Protein AF-A0A924YK08-F1 (afdb_monomer_lite)

Secondary structure (DSSP, 8-state):
--EEEEEEEEEE------TT----EEEEEEEEEEE------SSS-SSSPPB-TTSPBPP-TTEEE---S--EEEESSSSSB-SSSS--TT-SSPPTTTT-BSEEEEEEEES---TTSSS-TTGGG-SS-GGG----EEEEEEEEE---SHHHHHHHHHHHHHHH-SS---EEEEEEHHHH-HHHHHHHHSPPTTS--EEEEEE-GGGS-TTTTTSPEEEEEEEEEEEESS-S-EEEEEESSPPSSPPTTTTEEEEEE-GGGTT-EEEEEE-TT-SS-EEE-TTSPPEEEEEEEE-TTSSS--EETTTTEESEEEEEEEEEEEEPTT--

Sequence (328 aa):
HYFRRIKSVSITLPCVVGPYTTIACTLRLLKNSVRINTGNGSGDDTYARNTDETGLPLDDARFVENNIPVKAIAASSGQNDSGLFELQFRDERYLPFEGAGIISLWSLELFNDLPSNNPDFGKPLRQFDYNTVSDAILHVKYTAREDAGGFKNRAITHLRRYFDAETTTPSMRLFSLREEFPAQWHRFLNPADGAGNVFEIDMASRFFPLRDANNILKVNSIWLLARCMDGGSYSVVLNPPLPAPPPAGSHTINIVPSTQYGGLHYGSKNVAALADPIIIAPHTDPSTWHLTMTRPGGGNLQENPITEWMEVEDLYLVLGYEWEEGSG

Structure (mmCIF, N/CA/C/O backbone):
data_AF-A0A924YK08-F1
#
_entry.id   AF-A0A924YK08-F1
#
loop_
_atom_site.group_PDB
_atom_site.id
_atom_site.type_symbol
_atom_site.label_atom_id
_atom_site.label_alt_id
_atom_site.label_comp_id
_atom_site.label_asym_id
_atom_site.label_entity_id
_atom_site.label_seq_id
_atom_site.pdbx_PDB_ins_code
_atom_site.Cartn_x
_atom_site.Cartn_y
_atom_site.Cartn_z
_atom_site.occupancy
_atom_site.B_iso_or_equiv
_atom_site.auth_seq_id
_atom_site.auth_comp_id
_atom_site.auth_asym_id
_atom_site.auth_atom_id
_atom_site.pdbx_PDB_model_num
ATOM 1 N N . HIS A 1 1 ? 22.769 -5.458 -11.905 1.00 91.81 1 HIS A N 1
ATOM 2 C CA . HIS A 1 1 ? 21.841 -5.417 -13.057 1.00 91.81 1 HIS A CA 1
ATOM 3 C C . HIS A 1 1 ? 21.254 -4.024 -13.259 1.00 91.81 1 HIS A C 1
ATOM 5 O O . HIS A 1 1 ? 20.777 -3.456 -12.275 1.00 91.81 1 HIS A O 1
ATOM 11 N N . TYR A 1 2 ? 21.242 -3.509 -14.496 1.00 91.69 2 TYR A N 1
ATOM 12 C CA . TYR A 1 2 ? 20.785 -2.145 -14.835 1.00 91.69 2 TYR A CA 1
ATOM 13 C C . TYR A 1 2 ? 19.603 -2.114 -15.824 1.00 91.69 2 TYR A C 1
ATOM 15 O O . TYR A 1 2 ? 18.622 -1.424 -15.579 1.00 91.69 2 TYR A O 1
ATOM 23 N N . PHE A 1 3 ? 19.605 -2.940 -16.866 1.00 95.56 3 PHE A N 1
ATOM 24 C CA . PHE A 1 3 ? 18.551 -2.962 -17.886 1.00 95.56 3 PHE A CA 1
ATOM 25 C C . PHE A 1 3 ? 17.404 -3.905 -17.492 1.00 95.56 3 PHE A C 1
ATOM 27 O O . PHE A 1 3 ? 17.426 -5.073 -17.874 1.00 95.56 3 PHE A O 1
ATOM 34 N N . ARG A 1 4 ? 16.444 -3.446 -16.679 1.00 97.00 4 ARG A N 1
ATOM 35 C CA . ARG A 1 4 ? 15.324 -4.274 -16.182 1.00 97.00 4 ARG A CA 1
ATOM 36 C C . ARG A 1 4 ? 14.038 -3.991 -16.953 1.00 97.00 4 ARG A C 1
ATOM 38 O O . ARG A 1 4 ? 13.547 -2.864 -16.908 1.00 97.00 4 ARG A O 1
ATOM 45 N N . ARG A 1 5 ? 13.495 -5.007 -17.628 1.00 96.75 5 ARG A N 1
ATOM 46 C CA . ARG A 1 5 ? 12.255 -4.910 -18.410 1.00 96.75 5 ARG A CA 1
ATOM 47 C C . ARG A 1 5 ? 11.259 -5.982 -18.001 1.00 96.75 5 ARG A C 1
ATOM 49 O O . ARG A 1 5 ? 11.611 -7.156 -17.897 1.00 96.75 5 ARG A O 1
ATOM 56 N N . ILE A 1 6 ? 10.022 -5.562 -17.797 1.00 97.69 6 ILE A N 1
ATOM 57 C CA . ILE A 1 6 ? 8.877 -6.410 -17.493 1.00 97.69 6 ILE A CA 1
ATOM 58 C C . ILE A 1 6 ? 8.640 -7.364 -18.667 1.00 97.69 6 ILE A C 1
ATOM 60 O O . ILE A 1 6 ? 8.709 -6.966 -19.829 1.00 97.69 6 ILE A O 1
ATOM 64 N N . LYS A 1 7 ? 8.375 -8.631 -18.354 1.00 96.38 7 LYS A N 1
ATOM 65 C CA . LYS A 1 7 ? 7.919 -9.647 -19.306 1.00 96.38 7 LYS A CA 1
ATOM 66 C C . LYS A 1 7 ? 6.421 -9.905 -19.164 1.00 96.38 7 LYS A C 1
ATOM 68 O O . LYS A 1 7 ? 5.754 -10.079 -20.171 1.00 96.38 7 LYS A O 1
ATOM 73 N N . SER A 1 8 ? 5.901 -9.902 -17.940 1.00 96.62 8 SER A N 1
ATOM 74 C CA . SER A 1 8 ? 4.463 -9.965 -17.670 1.00 96.62 8 SER A CA 1
ATOM 75 C C . SER A 1 8 ? 4.163 -9.444 -16.267 1.00 96.62 8 SER A C 1
ATOM 77 O O . SER A 1 8 ? 5.008 -9.557 -15.372 1.00 96.62 8 SER A O 1
ATOM 79 N N . VAL A 1 9 ? 2.946 -8.949 -16.065 1.00 97.44 9 VAL A N 1
ATOM 80 C CA . VAL A 1 9 ? 2.390 -8.654 -14.740 1.00 97.44 9 VAL A CA 1
ATOM 81 C C . VAL A 1 9 ? 1.046 -9.351 -14.619 1.00 97.44 9 VAL A C 1
ATOM 83 O O . VAL A 1 9 ? 0.268 -9.342 -15.571 1.00 97.44 9 VAL A O 1
ATOM 86 N N . SER A 1 10 ? 0.790 -9.944 -13.462 1.00 97.25 10 SER A N 1
ATOM 87 C CA . SER A 1 10 ? -0.531 -10.428 -13.075 1.00 97.25 10 SER A CA 1
ATOM 88 C C . SER A 1 10 ? -0.912 -9.914 -11.692 1.00 97.25 10 SER A C 1
ATOM 90 O O . SER A 1 10 ? -0.047 -9.487 -10.924 1.00 97.25 10 SER A O 1
ATOM 92 N N . ILE A 1 11 ? -2.205 -9.928 -11.382 1.00 97.31 11 ILE A N 1
ATOM 93 C CA . ILE A 1 11 ? -2.752 -9.437 -10.117 1.00 97.31 11 ILE A CA 1
ATOM 94 C C . ILE A 1 11 ? -3.551 -10.524 -9.397 1.00 97.31 11 ILE A C 1
ATOM 96 O O . ILE A 1 11 ? -4.305 -11.278 -10.013 1.00 97.31 11 ILE A O 1
ATOM 100 N N . THR A 1 12 ? -3.394 -10.584 -8.078 1.00 97.12 12 THR A N 1
ATOM 101 C CA . THR A 1 12 ? -4.266 -11.338 -7.178 1.00 97.12 12 THR A CA 1
ATOM 102 C C . THR A 1 12 ? -4.917 -10.375 -6.188 1.00 97.12 12 THR A C 1
ATOM 104 O O . THR A 1 12 ? -4.226 -9.567 -5.574 1.00 97.12 12 THR A O 1
ATOM 107 N N . LEU A 1 13 ? -6.233 -10.491 -6.022 1.00 95.75 13 LEU A N 1
ATOM 108 C CA . LEU A 1 13 ? -7.048 -9.792 -5.033 1.00 95.75 13 LEU A CA 1
ATOM 109 C C . LEU A 1 13 ? -7.682 -10.841 -4.108 1.00 95.75 13 LEU A C 1
ATOM 111 O O . LEU A 1 13 ? -8.743 -11.381 -4.437 1.00 95.75 13 LEU A O 1
ATOM 115 N N . PRO A 1 14 ? -7.039 -11.193 -2.980 1.00 94.50 14 PRO A N 1
ATOM 116 C CA . PRO A 1 14 ? -7.643 -12.080 -1.998 1.00 94.50 14 PRO A CA 1
ATOM 117 C C . PRO A 1 14 ? -8.882 -11.404 -1.400 1.00 94.50 14 PRO A C 1
ATOM 119 O O . PRO A 1 14 ? -8.789 -10.320 -0.828 1.00 94.50 14 PRO A O 1
ATOM 122 N N . CYS A 1 15 ? -10.045 -12.025 -1.587 1.00 93.62 15 CYS A N 1
ATOM 123 C CA . CYS A 1 15 ? -11.328 -11.531 -1.099 1.00 93.62 15 CYS A CA 1
ATOM 124 C C . CYS A 1 15 ? -12.345 -12.666 -0.946 1.00 93.62 15 CYS A C 1
ATOM 126 O O . CYS A 1 15 ? -12.135 -13.777 -1.446 1.00 93.62 15 CYS A O 1
ATOM 128 N N . VAL A 1 16 ? -13.448 -12.394 -0.247 1.00 93.19 16 VAL A N 1
ATOM 129 C CA . VAL A 1 16 ? -14.538 -13.357 -0.058 1.00 93.19 16 VAL A CA 1
ATOM 130 C C . VAL A 1 16 ? -15.603 -13.100 -1.117 1.00 93.19 16 VAL A C 1
ATOM 132 O O . VAL A 1 16 ? -16.302 -12.090 -1.085 1.00 93.19 16 VAL A O 1
ATOM 135 N N . VAL A 1 17 ? -15.739 -14.034 -2.059 1.00 92.94 17 VAL A N 1
ATOM 136 C CA . VAL A 1 17 ? -16.722 -13.952 -3.146 1.00 92.94 17 VAL A CA 1
ATOM 137 C C . VAL A 1 17 ? -17.512 -15.246 -3.291 1.00 92.94 17 VAL A C 1
ATOM 139 O O . VAL A 1 17 ? -17.021 -16.336 -2.996 1.00 92.94 17 VAL A O 1
ATOM 142 N N . GLY A 1 18 ? -18.757 -15.115 -3.747 1.00 89.31 18 GLY A N 1
ATOM 143 C CA . GLY A 1 18 ? -19.609 -16.251 -4.074 1.00 89.31 18 GLY A CA 1
ATOM 144 C C . GLY A 1 18 ? -19.157 -16.982 -5.347 1.00 89.31 18 GLY A C 1
ATOM 145 O O . GLY A 1 18 ? -18.335 -16.474 -6.118 1.00 89.31 18 GLY A O 1
ATOM 146 N N . PRO A 1 19 ? -19.697 -18.187 -5.599 1.00 90.75 19 PRO A N 1
ATOM 147 C CA . PRO A 1 19 ? -19.423 -18.908 -6.834 1.00 90.75 19 PRO A CA 1
ATOM 148 C C . PRO A 1 19 ? -19.897 -18.096 -8.047 1.00 90.75 19 PRO A C 1
ATOM 150 O O . PRO A 1 19 ? -20.972 -17.501 -8.025 1.00 90.75 19 PRO A O 1
ATOM 153 N N . TYR A 1 20 ? -19.105 -18.120 -9.123 1.00 91.25 20 TYR A N 1
ATOM 154 C CA . TYR A 1 20 ? -19.395 -17.437 -10.394 1.00 91.25 20 TYR A CA 1
ATOM 155 C C . TYR A 1 20 ? -19.473 -15.898 -10.316 1.00 91.25 20 TYR A C 1
ATOM 157 O O . TYR A 1 20 ? -19.980 -15.263 -11.241 1.00 91.25 20 TYR A O 1
ATOM 165 N N . THR A 1 21 ? -18.943 -15.286 -9.255 1.00 93.69 21 THR A N 1
ATOM 166 C CA . THR A 1 21 ? -18.818 -13.827 -9.131 1.00 93.69 21 THR A CA 1
ATOM 167 C C . THR A 1 21 ? -17.550 -13.321 -9.820 1.00 93.69 21 THR A C 1
ATOM 169 O O . THR A 1 21 ? -16.474 -13.892 -9.644 1.00 93.69 21 THR A O 1
ATOM 172 N N . THR A 1 22 ? -17.656 -12.233 -10.591 1.00 92.62 22 THR A N 1
ATOM 173 C CA . THR A 1 22 ? -16.495 -11.609 -11.244 1.00 92.62 22 THR A CA 1
ATOM 174 C C . THR A 1 22 ? -15.833 -10.610 -10.298 1.00 92.62 22 THR A C 1
ATOM 176 O O . THR A 1 22 ? -16.491 -9.716 -9.764 1.00 92.62 22 THR A O 1
ATOM 179 N N . ILE A 1 23 ? -14.515 -10.711 -10.141 1.00 94.06 23 ILE A N 1
ATOM 180 C CA . ILE A 1 23 ? -13.692 -9.722 -9.438 1.00 94.06 23 ILE A CA 1
ATOM 181 C C . ILE A 1 23 ? -13.133 -8.762 -10.490 1.00 94.06 23 ILE A C 1
ATOM 183 O O . ILE A 1 23 ? -12.025 -8.933 -10.999 1.00 94.06 23 ILE A O 1
ATOM 187 N N . ALA A 1 24 ? -13.959 -7.786 -10.869 1.00 92.69 24 ALA A N 1
ATOM 188 C CA . ALA A 1 24 ? -13.634 -6.824 -11.914 1.00 92.69 24 ALA A CA 1
ATOM 189 C C . ALA A 1 24 ? -12.723 -5.710 -11.380 1.00 92.69 24 ALA A C 1
ATOM 191 O O . ALA A 1 24 ? -13.130 -4.912 -10.534 1.00 92.69 24 ALA A O 1
ATOM 192 N N . CYS A 1 25 ? -11.507 -5.618 -11.915 1.00 94.38 25 CYS A N 1
ATOM 193 C CA . CYS A 1 25 ? -10.619 -4.481 -11.682 1.00 94.38 25 CYS A CA 1
ATOM 194 C C . CYS A 1 25 ? -9.802 -4.149 -12.933 1.00 94.38 25 CYS A C 1
ATOM 196 O O . CYS A 1 25 ? -9.603 -4.995 -13.806 1.00 94.38 25 CYS A O 1
ATOM 198 N N . THR A 1 26 ? -9.317 -2.915 -13.021 1.00 96.50 26 THR A N 1
ATOM 199 C CA . THR A 1 26 ? -8.379 -2.479 -14.056 1.00 96.50 26 THR A CA 1
ATOM 200 C C . THR A 1 26 ? -7.031 -2.187 -13.418 1.00 96.50 26 THR A C 1
ATOM 202 O O . THR A 1 26 ? -6.931 -1.333 -12.540 1.00 96.50 26 THR A O 1
ATOM 205 N N . LEU A 1 27 ? -5.977 -2.850 -13.894 1.00 97.69 27 LEU A N 1
ATOM 206 C CA . LEU A 1 27 ? -4.597 -2.505 -13.561 1.00 97.69 27 LEU A CA 1
ATOM 207 C C . LEU A 1 27 ? -3.978 -1.756 -14.741 1.00 97.69 27 LEU A C 1
ATOM 209 O O . LEU A 1 27 ? -3.958 -2.267 -15.862 1.00 97.69 27 LEU A O 1
ATOM 213 N N . ARG A 1 28 ? -3.444 -0.558 -14.497 1.00 97.56 28 ARG A N 1
ATOM 214 C CA . ARG A 1 28 ? -2.883 0.334 -15.517 1.00 97.56 28 ARG A CA 1
ATOM 215 C C . ARG A 1 28 ? -1.469 0.782 -15.167 1.00 97.56 28 ARG A C 1
ATOM 217 O O . ARG A 1 28 ? -1.196 1.216 -14.053 1.00 97.56 28 ARG A O 1
ATOM 224 N N . LEU A 1 29 ? -0.587 0.759 -16.160 1.00 97.62 29 LEU A N 1
ATOM 225 C CA . LEU A 1 29 ? 0.749 1.340 -16.090 1.00 97.62 29 LEU A CA 1
ATOM 226 C C . LEU A 1 29 ? 0.691 2.813 -16.515 1.00 97.62 29 LEU A C 1
ATOM 228 O O . LEU A 1 29 ? 0.418 3.117 -17.678 1.00 97.62 29 LEU A O 1
ATOM 232 N N . LEU A 1 30 ? 0.964 3.723 -15.582 1.00 96.56 30 LEU A N 1
ATOM 233 C CA . LEU A 1 30 ? 0.918 5.171 -15.804 1.00 96.56 30 LEU A CA 1
ATOM 234 C C . LEU A 1 30 ? 2.245 5.717 -16.335 1.00 96.56 30 LEU A C 1
ATOM 236 O O . LEU A 1 30 ? 2.264 6.486 -17.294 1.00 96.56 30 LEU A O 1
ATOM 240 N N . LYS A 1 31 ? 3.362 5.311 -15.724 1.00 95.19 31 LYS A N 1
ATOM 241 C CA . LYS A 1 31 ? 4.721 5.720 -16.115 1.00 95.19 31 LYS A CA 1
ATOM 242 C C . LYS A 1 31 ? 5.671 4.542 -15.990 1.00 95.19 31 LYS A C 1
ATOM 244 O O . LYS A 1 31 ? 5.469 3.686 -15.133 1.00 95.19 31 LYS A O 1
ATOM 249 N N . ASN A 1 32 ? 6.708 4.498 -16.821 1.00 96.06 32 ASN A N 1
ATOM 250 C CA . ASN A 1 32 ? 7.793 3.533 -16.669 1.00 96.06 32 ASN A CA 1
ATOM 251 C C . ASN A 1 32 ? 9.106 4.051 -17.261 1.00 96.06 32 ASN A C 1
ATOM 253 O O . ASN A 1 32 ? 9.090 4.785 -18.245 1.00 96.06 32 ASN A O 1
ATOM 257 N N . SER A 1 33 ? 10.234 3.613 -16.705 1.00 95.62 33 SER A N 1
ATOM 258 C CA . SER A 1 33 ? 11.560 3.884 -17.260 1.00 95.62 33 SER A CA 1
ATOM 259 C C . SER A 1 33 ? 12.526 2.711 -17.086 1.00 95.62 33 SER A C 1
ATOM 261 O O . SER A 1 33 ? 12.442 1.930 -16.133 1.00 95.62 33 SER A O 1
ATOM 263 N N . VAL A 1 34 ? 13.450 2.575 -18.039 1.00 95.75 34 VAL A N 1
ATOM 264 C CA . VAL A 1 34 ? 14.511 1.559 -18.062 1.00 95.75 34 VAL A CA 1
ATOM 265 C C . VAL A 1 34 ? 15.856 2.262 -17.969 1.00 95.75 34 VAL A C 1
ATOM 267 O O . VAL A 1 34 ? 16.111 3.192 -18.730 1.00 95.75 34 VAL A O 1
ATOM 270 N N . ARG A 1 35 ? 16.757 1.779 -17.105 1.00 95.44 35 ARG A N 1
ATOM 271 C CA . ARG A 1 35 ? 18.162 2.191 -17.157 1.00 95.44 35 ARG A CA 1
ATOM 272 C C . ARG A 1 35 ? 18.877 1.451 -18.289 1.00 95.44 35 ARG A C 1
ATOM 274 O O . ARG A 1 35 ? 19.112 0.247 -18.195 1.00 95.44 35 ARG A O 1
ATOM 281 N N . ILE A 1 36 ? 19.204 2.155 -19.367 1.00 95.00 36 ILE A N 1
ATOM 282 C CA . ILE A 1 36 ? 19.707 1.568 -20.612 1.00 95.00 36 ILE A CA 1
ATOM 283 C C . ILE A 1 36 ? 21.225 1.382 -20.664 1.00 95.00 36 ILE A C 1
ATOM 285 O O . ILE A 1 36 ? 21.699 0.577 -21.461 1.00 95.00 36 ILE A O 1
ATOM 289 N N . ASN A 1 37 ? 21.984 2.081 -19.818 1.00 92.88 37 ASN A N 1
ATOM 290 C CA . ASN A 1 37 ? 23.436 1.933 -19.705 1.00 92.88 37 ASN A CA 1
ATOM 291 C C . ASN A 1 37 ? 23.920 2.154 -18.257 1.00 92.88 37 ASN A C 1
ATOM 293 O O . ASN A 1 37 ? 23.173 2.598 -17.376 1.00 92.88 37 ASN A O 1
ATOM 297 N N . THR A 1 38 ? 25.180 1.814 -17.996 1.00 93.25 38 THR A N 1
ATOM 298 C CA . THR A 1 38 ? 25.800 1.908 -16.666 1.00 93.25 38 THR A CA 1
ATOM 299 C C . THR A 1 38 ? 26.718 3.103 -16.495 1.00 93.25 38 THR A C 1
ATOM 301 O O . THR A 1 38 ? 27.451 3.153 -15.507 1.00 93.25 38 THR A O 1
ATOM 304 N N . GLY A 1 39 ? 26.643 4.087 -17.394 1.00 89.62 39 GLY A N 1
ATOM 305 C CA . GLY A 1 39 ? 27.413 5.320 -17.304 1.00 89.62 39 GLY A CA 1
ATOM 306 C C . GLY A 1 39 ? 27.249 6.037 -15.960 1.00 89.62 39 GLY A C 1
ATOM 307 O O . GLY A 1 39 ? 26.338 5.755 -15.163 1.00 89.62 39 GLY A O 1
ATOM 308 N N . ASN A 1 40 ? 28.157 6.970 -15.706 1.00 86.38 40 ASN A N 1
ATOM 309 C CA . ASN A 1 40 ? 28.130 7.790 -14.504 1.00 86.38 40 ASN A CA 1
ATOM 310 C C . ASN A 1 40 ? 27.104 8.916 -14.659 1.00 86.38 40 ASN A C 1
ATOM 312 O O . ASN A 1 40 ? 26.925 9.452 -15.750 1.00 86.38 40 ASN A O 1
ATOM 316 N N . GLY A 1 41 ? 26.420 9.230 -13.563 1.00 82.56 41 GLY A N 1
ATOM 317 C CA . GLY A 1 41 ? 25.596 10.430 -13.440 1.00 82.56 41 GLY A CA 1
ATOM 318 C C . GLY A 1 41 ? 26.442 11.663 -13.166 1.00 82.56 41 GLY A C 1
ATOM 319 O O . GLY A 1 41 ? 27.666 11.571 -13.048 1.00 82.56 41 GLY A O 1
ATOM 320 N N . SER A 1 42 ? 25.777 12.805 -13.050 1.00 77.75 42 SER A N 1
ATOM 321 C CA . SER A 1 42 ? 26.392 14.056 -12.605 1.00 77.75 42 SER A CA 1
ATOM 322 C C . SER A 1 42 ? 26.368 14.173 -11.078 1.00 77.75 42 SER A C 1
ATOM 324 O O . SER A 1 42 ? 25.483 13.621 -10.433 1.00 77.75 42 SER A O 1
ATOM 326 N N . GLY A 1 43 ? 27.307 14.935 -10.511 1.00 76.81 43 GLY A N 1
ATOM 327 C CA . GLY A 1 43 ? 27.380 15.206 -9.070 1.00 76.81 43 GLY A CA 1
ATOM 328 C C . GLY A 1 43 ? 28.073 14.113 -8.248 1.00 76.81 43 GLY A C 1
ATOM 329 O O . GLY A 1 43 ? 28.676 13.184 -8.792 1.00 76.81 43 GLY A O 1
ATOM 330 N N . ASP A 1 44 ? 27.981 14.236 -6.922 1.00 73.00 44 ASP A N 1
ATOM 331 C CA . ASP A 1 44 ? 28.643 13.345 -5.951 1.00 73.00 44 ASP A CA 1
ATOM 332 C C . ASP A 1 44 ? 28.048 11.927 -5.935 1.00 73.00 44 ASP A C 1
ATOM 334 O O . ASP A 1 44 ? 28.691 10.940 -5.546 1.00 73.00 44 ASP A O 1
ATOM 338 N N . ASP A 1 45 ? 26.805 11.806 -6.399 1.00 79.06 45 ASP A N 1
ATOM 339 C CA . ASP A 1 45 ? 26.115 10.545 -6.574 1.00 79.06 45 ASP A CA 1
ATOM 340 C C . ASP A 1 45 ? 25.996 10.146 -8.044 1.00 79.06 45 ASP A C 1
ATOM 342 O O . ASP A 1 45 ? 24.995 10.340 -8.729 1.00 79.06 45 ASP A O 1
ATOM 346 N N . THR A 1 46 ? 27.040 9.480 -8.519 1.00 85.75 46 THR A N 1
ATOM 347 C CA . THR A 1 46 ? 27.115 9.013 -9.905 1.00 85.75 46 THR A CA 1
ATOM 348 C C . THR A 1 46 ? 26.195 7.822 -10.215 1.00 85.75 46 THR A C 1
ATOM 350 O O . THR A 1 46 ? 26.172 7.361 -11.363 1.00 85.75 46 THR A O 1
ATOM 353 N N . TYR A 1 47 ? 25.440 7.288 -9.244 1.00 90.94 47 TYR A N 1
ATOM 354 C CA . TYR A 1 47 ? 24.540 6.151 -9.458 1.00 90.94 47 TYR A CA 1
ATOM 355 C C . TYR A 1 47 ? 23.082 6.555 -9.688 1.00 90.94 47 TYR A C 1
ATOM 357 O O . TYR A 1 47 ? 22.494 6.032 -10.646 1.00 90.94 47 TYR A O 1
ATOM 365 N N . ALA A 1 48 ? 22.521 7.404 -8.817 1.00 89.94 48 ALA A N 1
ATOM 366 C CA . ALA A 1 48 ? 21.117 7.820 -8.846 1.00 89.94 48 ALA A CA 1
ATOM 367 C C . ALA A 1 48 ? 20.761 8.531 -10.155 1.00 89.94 48 ALA A C 1
ATOM 369 O O . ALA A 1 48 ? 21.648 9.038 -10.842 1.00 89.94 48 ALA A O 1
ATOM 370 N N . ARG A 1 49 ? 19.473 8.537 -10.525 1.00 90.62 49 ARG A N 1
ATOM 371 C CA . ARG A 1 49 ? 18.994 9.333 -11.665 1.00 90.62 49 ARG A CA 1
ATOM 372 C C . ARG A 1 49 ? 19.184 10.810 -11.335 1.00 90.62 49 ARG A C 1
ATOM 374 O O . ARG A 1 49 ? 18.890 11.209 -10.215 1.00 90.62 49 ARG A O 1
ATOM 381 N N . ASN A 1 50 ? 19.653 11.592 -12.301 1.00 90.00 50 ASN A N 1
ATOM 382 C CA . ASN A 1 50 ? 19.829 13.026 -12.097 1.00 90.00 50 ASN A CA 1
ATOM 383 C C . ASN A 1 50 ? 18.473 13.684 -11.797 1.00 90.00 50 ASN A C 1
ATOM 385 O O . ASN A 1 50 ? 17.482 13.406 -12.480 1.00 90.00 50 ASN A O 1
ATOM 389 N N . THR A 1 51 ? 18.442 14.568 -10.807 1.00 87.94 51 THR A N 1
ATOM 390 C CA . THR A 1 51 ? 17.270 15.368 -10.447 1.00 87.94 51 THR A CA 1
ATOM 391 C C . THR A 1 51 ? 17.650 16.833 -10.312 1.00 87.94 51 THR A C 1
ATOM 393 O O . THR A 1 51 ? 18.821 17.152 -10.108 1.00 87.94 51 THR A O 1
ATOM 396 N N . ASP A 1 52 ? 16.671 17.720 -10.435 1.00 85.75 52 ASP A N 1
ATOM 397 C CA . ASP A 1 52 ? 16.848 19.130 -10.109 1.00 85.75 52 ASP A CA 1
ATOM 398 C C . ASP A 1 52 ? 16.841 19.354 -8.586 1.00 85.75 52 ASP A C 1
ATOM 400 O O . ASP A 1 52 ? 16.715 18.411 -7.798 1.00 85.75 52 ASP A O 1
ATOM 404 N N . GLU A 1 53 ? 16.970 20.614 -8.169 1.00 82.50 53 GLU A N 1
ATOM 405 C CA . GLU A 1 53 ? 16.953 21.026 -6.757 1.00 82.50 53 GLU A CA 1
ATOM 406 C C . GLU A 1 53 ? 15.631 20.687 -6.043 1.00 82.50 53 GLU A C 1
ATOM 408 O O . GLU A 1 53 ? 15.588 20.630 -4.816 1.00 82.50 53 GLU A O 1
ATOM 413 N N . THR A 1 54 ? 14.555 20.428 -6.795 1.00 81.94 54 THR A N 1
ATOM 414 C CA . THR A 1 54 ? 13.237 20.038 -6.271 1.00 81.94 54 THR A CA 1
ATOM 415 C C . THR A 1 54 ? 13.013 18.523 -6.272 1.00 81.94 54 THR A C 1
ATOM 417 O O . THR A 1 54 ? 11.956 18.050 -5.853 1.00 81.94 54 THR A O 1
ATOM 420 N N . GLY A 1 55 ? 14.001 17.744 -6.726 1.00 78.75 55 GLY A N 1
ATOM 421 C CA . GLY A 1 55 ? 13.923 16.288 -6.822 1.00 78.75 55 GLY A CA 1
ATOM 422 C C . GLY A 1 55 ? 13.189 15.775 -8.065 1.00 78.75 55 GLY A C 1
ATOM 423 O O . GLY A 1 55 ? 12.944 14.571 -8.175 1.00 78.75 55 GLY A O 1
ATOM 424 N N . LEU A 1 56 ? 12.842 16.642 -9.023 1.00 82.00 56 LEU A N 1
ATOM 425 C CA . LEU A 1 56 ? 12.236 16.207 -10.279 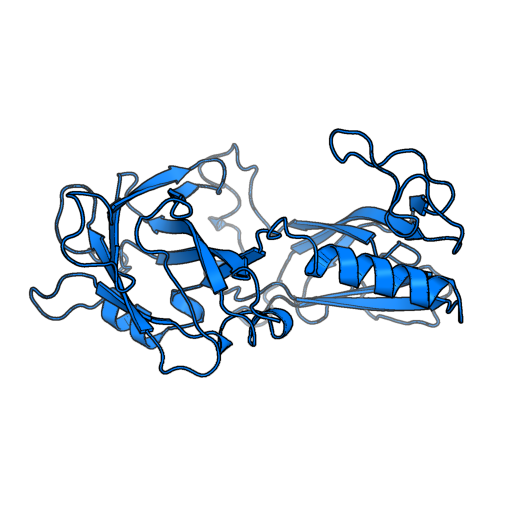1.00 82.00 56 LEU A CA 1
ATOM 426 C C . LEU A 1 56 ? 13.306 15.633 -11.214 1.00 82.00 56 LEU A C 1
ATOM 428 O O . LEU A 1 56 ? 14.402 16.187 -11.300 1.00 82.00 56 LEU A O 1
ATOM 432 N N . PRO A 1 57 ? 13.024 14.534 -11.939 1.00 82.62 57 PRO A N 1
ATOM 433 C CA . PRO A 1 57 ? 14.001 13.940 -12.843 1.00 82.62 57 PRO A CA 1
ATOM 434 C C . PRO A 1 57 ? 14.454 14.912 -13.938 1.00 82.62 57 PRO A C 1
ATOM 436 O O . PRO A 1 57 ? 13.636 15.394 -14.720 1.00 82.62 57 PRO A O 1
ATOM 439 N N . LEU A 1 58 ? 15.766 15.130 -14.029 1.00 87.62 58 LEU A N 1
ATOM 440 C CA . LEU A 1 58 ? 16.403 15.822 -15.145 1.00 87.62 58 LEU A CA 1
ATOM 441 C C . LEU A 1 58 ? 16.627 14.868 -16.320 1.00 87.62 58 LEU A C 1
ATOM 443 O O . LEU A 1 58 ? 16.457 13.644 -16.211 1.00 87.62 58 LEU A O 1
ATOM 447 N N . ASP A 1 59 ? 17.035 15.445 -17.451 1.00 87.06 59 ASP A N 1
ATOM 448 C CA . ASP A 1 59 ? 17.497 14.656 -18.582 1.00 87.06 59 ASP A CA 1
ATOM 449 C C . ASP A 1 59 ? 18.732 13.834 -18.185 1.00 87.06 59 ASP A C 1
ATOM 451 O O . ASP A 1 59 ? 19.700 14.323 -17.592 1.00 87.06 59 ASP A O 1
ATOM 455 N N . ASP A 1 60 ? 18.657 12.541 -18.468 1.00 92.06 60 ASP A N 1
ATOM 456 C CA . ASP A 1 60 ? 19.641 11.558 -18.053 1.00 92.06 60 ASP A CA 1
ATOM 457 C C . ASP A 1 60 ? 19.672 10.444 -19.094 1.00 92.06 60 ASP A C 1
ATOM 459 O O . ASP A 1 60 ? 18.843 9.534 -19.083 1.00 92.06 60 ASP A O 1
ATOM 463 N N . ALA A 1 61 ? 20.674 10.491 -19.975 1.00 91.94 61 ALA A N 1
ATOM 464 C CA . ALA A 1 61 ? 20.851 9.540 -21.073 1.00 91.94 61 ALA A CA 1
ATOM 465 C C . ALA A 1 61 ? 20.987 8.072 -20.618 1.00 91.94 61 ALA A C 1
ATOM 467 O O . ALA A 1 61 ? 20.987 7.152 -21.440 1.00 91.94 61 ALA A O 1
ATOM 468 N N . ARG A 1 62 ? 21.137 7.819 -19.312 1.00 94.06 62 ARG A N 1
ATOM 469 C CA . ARG A 1 62 ? 21.158 6.469 -18.743 1.00 94.06 62 ARG A CA 1
ATOM 470 C C . ARG A 1 62 ? 19.758 5.894 -18.588 1.00 94.06 62 ARG A C 1
ATOM 472 O O . ARG A 1 62 ? 19.660 4.679 -18.446 1.00 94.06 62 ARG A O 1
ATOM 479 N N . PHE A 1 63 ? 18.701 6.705 -18.619 1.00 95.19 63 PHE A N 1
ATOM 480 C CA . PHE A 1 63 ? 17.313 6.289 -18.432 1.00 95.19 63 PHE A CA 1
ATOM 481 C C . PHE A 1 63 ? 16.461 6.658 -19.645 1.00 95.19 63 PHE A C 1
ATOM 483 O O . PHE A 1 63 ? 16.548 7.756 -20.173 1.00 95.19 63 PHE A O 1
ATOM 490 N N . VAL A 1 64 ? 15.598 5.737 -20.067 1.00 94.38 64 VAL A N 1
ATOM 491 C CA . VAL A 1 64 ? 14.642 5.969 -21.156 1.00 94.38 64 VAL A CA 1
ATOM 492 C C . VAL A 1 64 ? 13.250 5.590 -20.685 1.00 94.38 64 VAL A C 1
ATOM 494 O O . VAL A 1 64 ? 13.050 4.506 -20.128 1.00 94.38 64 VAL A O 1
ATOM 497 N N . GLU A 1 65 ? 12.285 6.475 -20.918 1.00 92.50 65 GLU A N 1
ATOM 498 C CA . GLU A 1 65 ? 10.868 6.154 -20.773 1.00 92.50 65 GLU A CA 1
ATOM 499 C C . GLU A 1 65 ? 10.409 5.326 -21.968 1.00 92.50 65 GLU A C 1
ATOM 501 O O . GLU A 1 65 ? 10.671 5.678 -23.118 1.00 92.50 65 GLU A O 1
ATOM 506 N N . ASN A 1 66 ? 9.747 4.198 -21.707 1.00 88.12 66 ASN A N 1
ATOM 507 C CA . ASN A 1 66 ? 9.347 3.294 -22.776 1.00 88.12 66 ASN A CA 1
ATOM 508 C C . ASN A 1 66 ? 7.846 3.399 -23.063 1.00 88.12 66 ASN A C 1
ATOM 510 O O . ASN A 1 66 ? 7.016 3.250 -22.162 1.00 88.12 66 ASN A O 1
ATOM 514 N N . ASN A 1 67 ? 7.484 3.588 -24.332 1.00 89.75 67 ASN A N 1
ATOM 515 C CA . ASN A 1 67 ? 6.098 3.509 -24.770 1.00 89.75 67 ASN A CA 1
ATOM 516 C C . ASN A 1 67 ? 5.796 2.086 -25.248 1.00 89.75 67 ASN A C 1
ATOM 518 O O . ASN A 1 67 ? 6.278 1.653 -26.291 1.00 89.75 67 ASN A O 1
ATOM 522 N N . ILE A 1 68 ? 5.005 1.358 -24.468 1.00 94.31 68 ILE A N 1
ATOM 523 C CA . ILE A 1 68 ? 4.601 -0.016 -24.775 1.00 94.31 68 ILE A CA 1
ATOM 524 C C . ILE A 1 68 ? 3.183 -0.062 -25.368 1.00 94.31 68 ILE A C 1
ATOM 526 O O . ILE A 1 68 ? 2.376 0.822 -25.064 1.00 94.31 68 ILE A O 1
ATOM 530 N N . PRO A 1 69 ? 2.855 -1.087 -26.177 1.00 91.88 69 PRO A N 1
ATOM 531 C CA . PRO A 1 69 ? 1.571 -1.160 -26.875 1.00 91.88 69 PRO A CA 1
ATOM 532 C C . PRO A 1 69 ? 0.375 -1.387 -25.939 1.00 91.88 69 PRO A C 1
ATOM 534 O O . PRO A 1 69 ? -0.696 -0.839 -26.180 1.00 91.88 69 PRO A O 1
ATOM 537 N N . VAL A 1 70 ? 0.546 -2.159 -24.858 1.00 94.69 70 VAL A N 1
ATOM 538 C CA . VAL A 1 70 ? -0.549 -2.544 -23.951 1.00 94.69 70 VAL A CA 1
ATOM 539 C C . VAL A 1 70 ? -0.225 -2.114 -22.521 1.00 94.69 70 VAL A C 1
ATOM 541 O O . VAL A 1 70 ? 0.615 -2.716 -21.856 1.00 94.69 70 VAL A O 1
ATOM 544 N N . LYS A 1 71 ? -0.895 -1.053 -22.052 1.00 96.19 71 LYS A N 1
ATOM 545 C CA . LYS A 1 71 ? -0.660 -0.401 -20.745 1.00 96.19 71 LYS A CA 1
ATOM 546 C C . LYS A 1 71 ? -1.729 -0.689 -19.696 1.00 96.19 71 LYS A C 1
ATOM 548 O O . LYS A 1 71 ? -1.694 -0.073 -18.634 1.00 96.19 71 LYS A O 1
ATOM 553 N N . ALA A 1 72 ? -2.699 -1.548 -19.985 1.00 97.38 72 ALA A N 1
ATOM 554 C CA . ALA A 1 72 ? -3.722 -1.916 -19.021 1.00 97.38 72 ALA A CA 1
ATOM 555 C C . ALA A 1 72 ? -4.202 -3.346 -19.243 1.00 97.38 72 ALA A C 1
ATOM 557 O O . ALA A 1 72 ? -4.205 -3.826 -20.376 1.00 97.38 72 ALA A O 1
ATOM 558 N N . ILE A 1 73 ? -4.628 -3.976 -18.154 1.00 97.19 73 ILE A N 1
ATOM 559 C CA . ILE A 1 73 ? -5.332 -5.255 -18.146 1.00 97.19 73 ILE A CA 1
ATOM 560 C C . ILE A 1 73 ? -6.619 -5.114 -17.344 1.00 97.19 73 ILE A C 1
ATOM 562 O O . ILE A 1 73 ? -6.689 -4.294 -16.426 1.00 97.19 73 ILE A O 1
ATOM 566 N N . ALA A 1 74 ? -7.611 -5.929 -17.684 1.00 96.50 74 ALA A N 1
ATOM 567 C CA . ALA A 1 74 ? -8.785 -6.145 -16.854 1.00 96.50 74 ALA A CA 1
ATOM 568 C C . ALA A 1 74 ? -8.635 -7.493 -16.145 1.00 96.50 74 ALA A C 1
ATOM 570 O O . ALA A 1 74 ? -8.296 -8.480 -16.798 1.00 96.50 74 ALA A O 1
ATOM 571 N N . ALA A 1 75 ? -8.880 -7.528 -14.838 1.00 94.69 75 ALA A N 1
ATOM 572 C CA . ALA A 1 75 ? -9.033 -8.772 -14.101 1.00 94.69 75 ALA A CA 1
ATOM 573 C C . ALA A 1 75 ? -10.508 -9.186 -14.054 1.00 94.69 75 ALA A C 1
ATOM 575 O O . ALA A 1 75 ? -11.408 -8.345 -14.070 1.00 94.69 75 ALA A O 1
ATOM 576 N N . SER A 1 76 ? -10.734 -10.491 -13.994 1.00 92.94 76 SER A N 1
ATOM 577 C CA . SER A 1 76 ? -12.046 -11.132 -13.939 1.00 92.94 76 SER A CA 1
ATOM 578 C C . SER A 1 76 ? -12.137 -12.160 -12.812 1.00 92.94 76 SER A C 1
ATOM 580 O O . SER A 1 76 ? -13.159 -12.234 -12.133 1.00 92.94 76 SER A O 1
ATOM 582 N N . SER A 1 77 ? -11.069 -12.927 -12.571 1.00 92.06 77 SER A N 1
ATOM 583 C CA . SER A 1 77 ? -11.024 -13.923 -11.492 1.00 92.06 77 SER A CA 1
ATOM 584 C C . SER A 1 77 ? -10.416 -13.383 -10.202 1.00 92.06 77 SER A C 1
ATOM 586 O O . SER A 1 77 ? -10.576 -13.999 -9.154 1.00 92.06 77 SER A O 1
ATOM 588 N N . GLY A 1 78 ? -9.649 -12.289 -10.278 1.00 90.00 78 GLY A N 1
ATOM 589 C CA . GLY A 1 78 ? -8.863 -11.779 -9.153 1.00 90.00 78 GLY A CA 1
ATOM 590 C C . GLY A 1 78 ? -7.790 -12.754 -8.651 1.00 90.00 78 GLY A C 1
ATOM 591 O O . GLY A 1 78 ? -7.275 -12.565 -7.556 1.00 90.00 78 GLY A O 1
ATOM 592 N N . GLN A 1 79 ? -7.444 -13.802 -9.407 1.00 93.38 79 GLN A N 1
ATOM 593 C CA . GLN A 1 79 ? -6.497 -14.839 -8.990 1.00 93.38 79 GLN A CA 1
ATOM 594 C C . GLN A 1 79 ? -5.404 -15.015 -10.041 1.00 93.38 79 GLN A C 1
ATOM 596 O O . GLN A 1 79 ? -5.604 -15.699 -11.045 1.00 93.38 79 GLN A O 1
ATOM 601 N N . ASN A 1 80 ? -4.240 -14.403 -9.797 1.00 95.31 80 ASN A N 1
ATOM 602 C CA . ASN A 1 80 ? -3.094 -14.400 -10.709 1.00 95.31 80 ASN A CA 1
ATOM 603 C C . ASN A 1 80 ? -3.493 -14.011 -12.149 1.00 95.31 80 ASN A C 1
ATOM 605 O O . ASN A 1 80 ? -3.015 -14.587 -13.127 1.00 95.31 80 ASN A O 1
ATOM 609 N N . ASP A 1 81 ? -4.396 -13.038 -12.268 1.00 96.00 81 ASP A N 1
ATOM 610 C CA . ASP A 1 81 ? -5.002 -12.648 -13.533 1.00 96.00 81 ASP A CA 1
ATOM 611 C C . ASP A 1 81 ? -4.040 -11.762 -14.331 1.00 96.00 81 ASP A C 1
ATOM 613 O O . ASP A 1 81 ? -3.492 -10.791 -13.809 1.00 96.00 81 ASP A O 1
ATOM 617 N N . SER A 1 82 ? -3.813 -12.116 -15.594 1.00 95.69 82 SER A N 1
ATOM 618 C CA . SER A 1 82 ? -2.885 -11.423 -16.497 1.00 95.69 82 SER A CA 1
ATOM 619 C C . SER A 1 82 ? -3.590 -10.563 -17.548 1.00 95.69 82 SER A C 1
ATOM 621 O O . SER A 1 82 ? -2.923 -9.965 -18.391 1.00 95.69 82 SER A O 1
ATOM 623 N N . GLY A 1 83 ? -4.929 -10.514 -17.530 1.00 94.62 83 GLY A N 1
ATOM 624 C CA . GLY A 1 83 ? -5.735 -9.872 -18.572 1.00 94.62 83 GLY A CA 1
ATOM 625 C C . GLY A 1 83 ? -5.809 -10.645 -19.884 1.00 94.62 83 GLY A C 1
ATOM 626 O O . GLY A 1 83 ? -6.259 -10.101 -20.891 1.00 94.62 83 GLY A O 1
ATOM 627 N N . LEU A 1 84 ? -5.345 -11.893 -19.887 1.00 94.50 84 LEU A N 1
ATOM 628 C CA . LEU A 1 84 ? -5.405 -12.826 -21.005 1.00 94.50 84 LEU A CA 1
ATOM 629 C C . LEU A 1 84 ? -6.101 -14.105 -20.541 1.00 94.50 84 LEU A C 1
ATOM 631 O O . LEU A 1 84 ? -5.934 -14.513 -19.394 1.00 94.50 84 LEU A O 1
ATOM 635 N N . PHE A 1 85 ? -6.812 -14.776 -21.449 1.00 93.06 85 PHE A N 1
ATOM 636 C CA . PHE A 1 85 ? -7.405 -16.087 -21.160 1.00 93.06 85 PHE A CA 1
ATOM 637 C C . PHE A 1 85 ? -6.342 -17.143 -20.834 1.00 93.06 85 PHE A C 1
ATOM 639 O O . PHE A 1 85 ? -6.542 -17.975 -19.956 1.00 93.06 85 PHE A O 1
ATOM 646 N N . GLU A 1 86 ? -5.200 -17.090 -21.523 1.00 91.94 86 GLU A N 1
ATOM 647 C CA . GLU A 1 86 ? -4.044 -17.937 -21.251 1.00 91.94 86 GLU A CA 1
ATOM 648 C C . GLU A 1 86 ? -2.753 -17.129 -21.419 1.00 91.94 86 GLU A C 1
ATOM 650 O O . GLU A 1 86 ? -2.526 -16.488 -22.448 1.00 91.94 86 GLU A O 1
ATOM 655 N N . LEU A 1 87 ? -1.888 -17.162 -20.402 1.00 92.25 87 LEU A N 1
ATOM 656 C CA . LEU A 1 87 ? -0.591 -16.493 -20.438 1.00 92.25 87 LEU A CA 1
ATOM 657 C C . LEU A 1 87 ? 0.457 -17.395 -21.104 1.00 92.25 87 LEU A C 1
ATOM 659 O O . LEU A 1 87 ? 1.071 -18.237 -20.445 1.00 92.25 87 LEU A O 1
ATOM 663 N N . GLN A 1 88 ? 0.712 -17.183 -22.396 1.00 92.88 88 GLN A N 1
ATOM 664 C CA . GLN A 1 88 ? 1.717 -17.936 -23.149 1.00 92.88 88 GLN A CA 1
ATOM 665 C C . GLN A 1 88 ? 2.943 -17.083 -23.504 1.00 92.88 88 GLN A C 1
ATOM 667 O O . GLN A 1 88 ? 2.866 -16.122 -24.260 1.00 92.88 88 GLN A O 1
ATOM 672 N N . PHE A 1 89 ? 4.128 -17.477 -23.026 1.00 90.75 89 PHE A N 1
ATOM 673 C CA . PHE A 1 89 ? 5.381 -16.761 -23.325 1.00 90.75 89 PHE A CA 1
ATOM 674 C C . PHE A 1 89 ? 5.927 -16.986 -24.744 1.00 90.75 89 PHE A C 1
ATOM 676 O O . PHE A 1 89 ? 6.905 -16.339 -25.116 1.00 90.75 89 PHE A O 1
ATOM 683 N N . ARG A 1 90 ? 5.339 -17.922 -25.501 1.00 90.56 90 ARG A N 1
ATOM 684 C CA . ARG A 1 90 ? 5.717 -18.261 -26.883 1.00 90.56 90 ARG A CA 1
ATOM 685 C C . ARG A 1 90 ? 4.769 -17.659 -27.930 1.00 90.56 90 ARG A C 1
ATOM 687 O O . ARG A 1 90 ? 4.889 -18.012 -29.096 1.00 90.56 90 ARG A O 1
ATOM 694 N N . ASP A 1 91 ? 3.839 -16.796 -27.518 1.00 89.31 91 ASP A N 1
ATOM 695 C CA . ASP A 1 91 ? 3.000 -16.033 -28.448 1.00 89.31 91 ASP A CA 1
ATOM 696 C C . ASP A 1 91 ? 3.879 -15.053 -29.252 1.00 89.31 91 ASP A C 1
ATOM 698 O O . ASP A 1 91 ? 4.868 -14.520 -28.742 1.00 89.31 91 ASP A O 1
ATOM 702 N N . GLU A 1 92 ? 3.535 -14.837 -30.521 1.00 90.50 92 GLU A N 1
ATOM 703 C CA . GLU A 1 92 ? 4.222 -13.891 -31.409 1.00 90.50 92 GLU A CA 1
ATOM 704 C C . GLU A 1 92 ? 3.899 -12.430 -31.058 1.00 90.50 92 GLU A C 1
ATOM 706 O O . GLU A 1 92 ? 4.612 -11.507 -31.459 1.00 90.50 92 GLU A O 1
ATOM 711 N N . ARG A 1 93 ? 2.821 -12.204 -30.301 1.00 91.25 93 ARG A N 1
ATOM 712 C CA . ARG A 1 93 ? 2.392 -10.882 -29.841 1.00 91.25 93 ARG A CA 1
ATOM 713 C C . ARG A 1 93 ? 3.034 -10.529 -28.504 1.00 91.25 93 ARG A C 1
ATOM 715 O O . ARG A 1 93 ? 3.307 -11.384 -27.666 1.00 91.25 93 ARG A O 1
ATOM 722 N N . TYR A 1 94 ? 3.201 -9.230 -28.274 1.00 92.56 94 TYR A N 1
ATOM 723 C CA . TYR A 1 94 ? 3.615 -8.725 -26.969 1.00 92.56 94 TYR A CA 1
ATOM 724 C C . TYR A 1 94 ? 2.564 -9.023 -25.900 1.00 92.56 94 TYR A C 1
ATOM 726 O O . TYR A 1 94 ? 1.377 -8.749 -26.096 1.00 92.56 94 TYR A O 1
ATOM 734 N N . LEU A 1 95 ? 3.020 -9.509 -24.745 1.00 96.69 95 LEU A N 1
ATOM 735 C CA . LEU A 1 95 ? 2.172 -9.624 -23.563 1.00 96.69 95 LEU A CA 1
ATOM 736 C C . LEU A 1 95 ? 1.821 -8.229 -23.014 1.00 96.69 95 LEU A C 1
ATOM 738 O O . LEU A 1 95 ? 2.571 -7.265 -23.227 1.00 96.69 95 LEU A O 1
ATOM 742 N N . PRO A 1 96 ? 0.717 -8.092 -22.26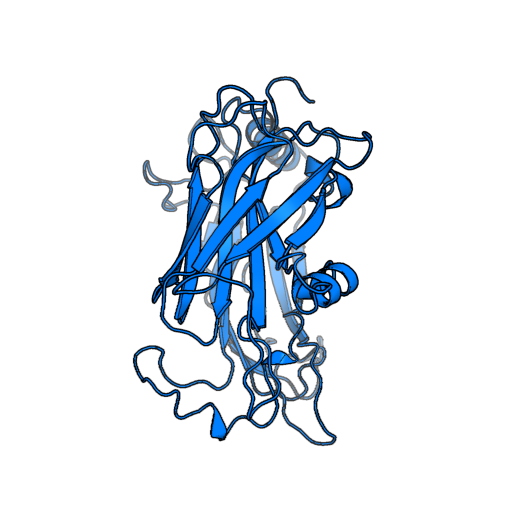0 1.00 96.81 96 PRO A N 1
ATOM 743 C CA . PRO A 1 96 ? 0.455 -6.880 -21.503 1.00 96.81 96 PRO A CA 1
ATOM 744 C C . PRO A 1 96 ? 1.661 -6.476 -20.653 1.00 96.81 96 PRO A C 1
ATOM 746 O O . PRO A 1 96 ? 2.293 -7.308 -19.997 1.00 96.81 96 PRO A O 1
ATOM 749 N N . PHE A 1 97 ? 1.991 -5.184 -20.686 1.00 97.50 97 PHE A N 1
ATOM 750 C CA . PHE A 1 97 ? 3.152 -4.597 -20.009 1.00 97.50 97 PHE A CA 1
ATOM 751 C C . PHE A 1 97 ? 4.530 -5.045 -20.513 1.00 97.50 97 PHE A C 1
ATOM 753 O O . PHE A 1 97 ? 5.550 -4.574 -19.998 1.00 97.50 97 PHE A O 1
ATOM 760 N N . GLU A 1 98 ? 4.598 -5.920 -21.520 1.00 97.19 98 GLU A N 1
ATOM 761 C CA . GLU A 1 98 ? 5.868 -6.444 -21.998 1.00 97.19 98 GLU A CA 1
ATOM 762 C C . GLU A 1 98 ? 6.781 -5.324 -22.499 1.00 97.19 98 GLU A C 1
ATOM 764 O O . GLU A 1 98 ? 6.415 -4.451 -23.287 1.00 97.19 98 GLU A O 1
ATOM 769 N N . GLY A 1 99 ? 8.019 -5.363 -22.019 1.00 95.44 99 GLY A N 1
ATOM 770 C CA . GLY A 1 99 ? 9.053 -4.423 -22.381 1.00 95.44 99 GLY A CA 1
ATOM 771 C C . GLY A 1 99 ? 9.034 -3.122 -21.584 1.00 95.44 99 GLY A C 1
ATOM 772 O O . GLY A 1 99 ? 9.990 -2.359 -21.742 1.00 95.44 99 GLY A O 1
ATOM 773 N N . ALA A 1 100 ? 8.039 -2.852 -20.733 1.00 97.50 100 ALA A N 1
ATOM 774 C CA . ALA A 1 100 ? 8.075 -1.693 -19.839 1.00 97.50 100 ALA A CA 1
ATOM 775 C C . ALA A 1 100 ? 9.230 -1.803 -18.839 1.00 97.50 100 ALA A C 1
ATOM 777 O O . ALA A 1 100 ? 9.677 -2.897 -18.496 1.00 97.50 100 ALA A O 1
ATOM 778 N N . GLY A 1 101 ? 9.734 -0.667 -18.371 1.00 97.06 101 GLY A N 1
ATOM 779 C CA . GLY A 1 101 ? 10.718 -0.631 -17.299 1.00 97.06 101 GLY A CA 1
ATOM 780 C C . GLY A 1 101 ? 10.117 -0.888 -15.921 1.00 97.06 101 GLY A C 1
ATOM 781 O O . GLY A 1 101 ? 8.953 -0.590 -15.677 1.00 97.06 101 GLY A O 1
ATOM 782 N N . ILE A 1 102 ? 10.929 -1.434 -15.013 1.00 95.81 102 ILE A N 1
ATOM 783 C CA . ILE A 1 102 ? 10.500 -1.743 -13.636 1.00 95.81 102 ILE A CA 1
ATOM 784 C C . ILE A 1 102 ? 10.407 -0.500 -12.736 1.00 95.81 102 ILE A C 1
ATOM 786 O O . ILE A 1 102 ? 9.812 -0.548 -11.665 1.00 95.81 102 ILE A O 1
ATOM 790 N N . ILE A 1 103 ? 11.020 0.615 -13.144 1.00 94.44 103 ILE A N 1
ATOM 791 C CA . ILE A 1 103 ? 10.876 1.901 -12.458 1.00 94.44 103 ILE A CA 1
ATOM 792 C C . ILE A 1 103 ? 9.562 2.489 -12.954 1.00 94.44 103 ILE A C 1
ATOM 794 O O . ILE A 1 103 ? 9.536 3.136 -14.000 1.00 94.44 103 ILE A O 1
ATOM 798 N N . SER A 1 104 ? 8.472 2.176 -12.261 1.00 95.00 104 SER A N 1
ATOM 799 C CA . SER A 1 104 ? 7.115 2.322 -12.789 1.00 95.00 104 SER A CA 1
ATOM 800 C C . SER A 1 104 ? 6.124 2.878 -11.776 1.00 95.00 104 SER A C 1
ATOM 802 O O . SER A 1 104 ? 6.257 2.630 -10.582 1.00 95.00 104 SER A O 1
ATOM 804 N N . LEU A 1 105 ? 5.103 3.568 -12.284 1.00 95.44 105 LEU A N 1
ATOM 805 C CA . LEU A 1 105 ? 3.939 4.030 -11.534 1.00 95.44 105 LEU A CA 1
ATOM 806 C C . LEU A 1 105 ? 2.690 3.315 -12.054 1.00 95.44 105 LEU A C 1
ATOM 808 O O . LEU A 1 105 ? 2.470 3.277 -13.267 1.00 95.44 105 LEU A O 1
ATOM 812 N N . TRP A 1 106 ? 1.875 2.792 -11.142 1.00 96.56 106 TRP A N 1
ATOM 813 C CA . TRP A 1 106 ? 0.698 1.978 -11.441 1.00 96.56 106 TRP A CA 1
ATOM 814 C C . TRP A 1 106 ? -0.573 2.598 -10.862 1.00 96.56 106 TRP A C 1
ATOM 816 O O . TRP A 1 106 ? -0.518 3.355 -9.898 1.00 96.56 106 TRP A O 1
ATOM 826 N N . SER A 1 107 ? -1.712 2.254 -11.452 1.00 95.81 107 SER A N 1
ATOM 827 C CA . SER A 1 107 ? -3.047 2.534 -10.932 1.00 95.81 107 SER A CA 1
ATOM 828 C C . SER A 1 107 ? -3.852 1.243 -10.946 1.00 95.81 107 SER A C 1
ATOM 830 O O . SER A 1 107 ? -3.848 0.519 -11.943 1.00 95.81 107 SER A O 1
ATOM 832 N N . LEU A 1 108 ? -4.498 0.956 -9.821 1.00 95.00 108 LEU A N 1
ATOM 833 C CA . LEU A 1 108 ? -5.484 -0.101 -9.677 1.00 95.00 108 LEU A CA 1
ATOM 834 C C . LEU A 1 108 ? -6.837 0.566 -9.446 1.00 95.00 108 LEU A C 1
ATOM 836 O O . LEU A 1 108 ? -6.960 1.423 -8.574 1.00 95.00 108 LEU A O 1
ATOM 840 N N . GLU A 1 109 ? -7.828 0.170 -10.228 1.00 93.06 109 GLU A N 1
ATOM 841 C CA . GLU A 1 109 ? -9.176 0.718 -10.176 1.00 93.06 109 GLU A CA 1
ATOM 842 C C . GLU A 1 109 ? -10.177 -0.429 -10.046 1.00 93.06 109 GLU A C 1
ATOM 844 O O . GLU A 1 109 ? -10.163 -1.376 -10.836 1.00 93.06 109 GLU A O 1
ATOM 849 N N . LEU A 1 110 ? -11.026 -0.355 -9.026 1.00 92.69 110 LEU A N 1
ATOM 850 C CA . LEU A 1 110 ? -12.182 -1.230 -8.861 1.00 92.69 110 LEU A CA 1
ATOM 851 C C . LEU A 1 110 ? -13.428 -0.515 -9.395 1.00 92.69 110 LEU A C 1
ATOM 853 O O . LEU A 1 110 ? -13.383 0.655 -9.752 1.00 92.69 110 LEU A O 1
ATOM 857 N N . PHE A 1 111 ? -14.565 -1.204 -9.459 1.00 90.75 111 PHE A N 1
ATOM 858 C CA . PHE A 1 111 ? -15.814 -0.545 -9.839 1.00 90.75 111 PHE A CA 1
ATOM 859 C C . PHE A 1 111 ? -16.299 0.426 -8.739 1.00 90.75 111 PHE A C 1
ATOM 861 O O . PHE A 1 111 ? -16.821 -0.009 -7.706 1.00 90.75 111 PHE A O 1
ATOM 868 N N . ASN A 1 112 ? -16.114 1.728 -8.969 1.00 85.44 112 ASN A N 1
ATOM 869 C CA . ASN A 1 112 ? -16.598 2.838 -8.145 1.00 85.44 112 ASN A CA 1
ATOM 870 C C . ASN A 1 112 ? -16.926 4.061 -9.021 1.00 85.44 112 ASN A C 1
ATOM 872 O O . ASN A 1 112 ? -16.374 4.214 -10.108 1.00 85.44 112 ASN A O 1
ATOM 876 N N . ASP A 1 113 ? -17.815 4.934 -8.548 1.00 83.19 113 ASP A N 1
ATOM 877 C CA . ASP A 1 113 ? -18.078 6.232 -9.177 1.00 83.19 113 ASP A CA 1
ATOM 878 C C . ASP A 1 113 ? -16.917 7.224 -8.932 1.00 83.19 113 ASP A C 1
ATOM 880 O O . ASP A 1 113 ? -16.000 6.969 -8.139 1.00 83.19 113 ASP A O 1
ATOM 884 N N . LEU A 1 114 ? -16.942 8.369 -9.619 1.00 79.06 114 LEU A N 1
ATOM 885 C CA . LEU A 1 114 ? -15.989 9.455 -9.409 1.00 79.06 114 LEU A CA 1
ATOM 886 C C . LEU A 1 114 ? -16.009 9.910 -7.941 1.00 79.06 114 LEU A C 1
ATOM 888 O O . LEU A 1 114 ? -17.090 10.106 -7.391 1.00 79.06 114 LEU A O 1
ATOM 892 N N . PRO A 1 115 ? -14.849 10.198 -7.316 1.00 72.50 115 PRO A N 1
ATOM 893 C CA . PRO A 1 115 ? -14.798 10.637 -5.917 1.00 72.50 115 PRO A CA 1
ATOM 894 C C . PRO A 1 115 ? -15.620 11.899 -5.609 1.00 72.50 115 PRO A C 1
ATOM 896 O O . PRO A 1 115 ? -15.996 12.129 -4.463 1.00 72.50 115 PRO A O 1
ATOM 899 N N . SER A 1 116 ? -15.885 12.734 -6.619 1.00 78.69 116 SER A N 1
ATOM 900 C CA . SER A 1 116 ? -16.731 13.925 -6.499 1.00 78.69 116 SER A CA 1
ATOM 901 C C . SER A 1 116 ? -18.226 13.613 -6.386 1.00 78.69 116 SER A C 1
ATOM 903 O O . SER A 1 116 ? -18.988 14.477 -5.958 1.00 78.69 116 SER A O 1
ATOM 905 N N . ASN A 1 117 ? -18.654 12.414 -6.782 1.00 79.31 117 ASN A N 1
ATOM 906 C CA . ASN A 1 117 ? -20.041 11.980 -6.719 1.00 79.31 117 ASN A CA 1
ATOM 907 C C . ASN A 1 117 ? -20.285 11.313 -5.362 1.00 79.31 117 ASN A C 1
ATOM 909 O O . ASN A 1 117 ? -19.712 10.272 -5.044 1.00 79.31 117 ASN A O 1
ATOM 913 N N . ASN A 1 118 ? -21.127 11.936 -4.538 1.00 74.12 118 ASN A N 1
ATOM 914 C CA . ASN A 1 118 ? -21.530 11.403 -3.243 1.00 74.12 118 ASN A CA 1
ATOM 915 C C . ASN A 1 118 ? -23.067 11.442 -3.152 1.00 74.12 118 ASN A C 1
ATOM 917 O O . ASN A 1 118 ? -23.630 12.542 -3.185 1.00 74.12 118 ASN A O 1
ATOM 921 N N . PRO A 1 119 ? -23.754 10.285 -3.064 1.00 78.75 119 PRO A N 1
ATOM 922 C CA . PRO A 1 119 ? -23.208 8.937 -2.852 1.00 78.75 119 PRO A CA 1
ATOM 923 C C . PRO A 1 119 ? -22.597 8.294 -4.109 1.00 78.75 119 PRO A C 1
ATOM 925 O O . PRO A 1 119 ? -22.975 8.623 -5.229 1.00 78.75 119 PRO A O 1
ATOM 928 N N . ASP A 1 120 ? -21.688 7.333 -3.901 1.00 83.12 120 ASP A N 1
ATOM 929 C CA . ASP A 1 120 ? -21.132 6.469 -4.954 1.00 83.12 120 ASP A CA 1
ATOM 930 C C . ASP A 1 120 ? -22.252 5.635 -5.597 1.00 83.12 120 ASP A C 1
ATOM 932 O O . ASP A 1 120 ? -22.733 4.661 -5.004 1.00 83.12 120 ASP A O 1
ATOM 936 N N . PHE A 1 121 ? -22.657 6.006 -6.816 1.00 86.00 121 PHE A N 1
ATOM 937 C CA . PHE A 1 121 ? -23.679 5.289 -7.584 1.00 86.00 121 PHE A CA 1
ATOM 938 C C . PHE A 1 121 ? -23.283 3.834 -7.879 1.00 86.00 121 PHE A C 1
ATOM 940 O O . PHE A 1 121 ? -24.146 2.961 -7.990 1.00 86.00 121 PHE A O 1
ATOM 947 N N . GLY A 1 122 ? -21.983 3.553 -7.988 1.00 85.94 122 GLY A N 1
ATOM 948 C CA . GLY A 1 122 ? -21.469 2.220 -8.269 1.00 85.94 122 GLY A CA 1
ATOM 949 C C . GLY A 1 122 ? -21.562 1.269 -7.076 1.00 85.94 122 GLY A C 1
ATOM 950 O O . GLY A 1 122 ? -21.693 0.062 -7.276 1.00 85.94 122 GLY A O 1
ATOM 951 N N . LYS A 1 123 ? -21.552 1.778 -5.837 1.00 87.06 123 LYS A N 1
ATOM 952 C CA . LYS A 1 123 ? -21.576 0.958 -4.611 1.00 87.06 123 LYS A CA 1
ATOM 953 C C . LYS A 1 123 ? -22.687 -0.109 -4.582 1.00 87.06 123 LYS A C 1
ATOM 955 O O . LYS A 1 123 ? -22.340 -1.268 -4.359 1.00 87.06 123 LYS A O 1
ATOM 960 N N . PRO A 1 124 ? -23.976 0.205 -4.830 1.00 88.44 124 PRO A N 1
ATOM 961 C CA . PRO A 1 124 ? -25.043 -0.804 -4.844 1.00 88.44 124 PRO A CA 1
ATOM 962 C C . PRO A 1 124 ? -24.970 -1.795 -6.018 1.00 88.44 124 PRO A C 1
ATOM 964 O O . PRO A 1 124 ? -25.664 -2.806 -5.992 1.00 88.44 124 PRO A O 1
ATOM 967 N N . LEU A 1 125 ? -24.166 -1.519 -7.049 1.00 89.56 125 LEU A N 1
ATOM 968 C CA . LEU A 1 125 ? -24.029 -2.367 -8.239 1.00 89.56 125 LEU A CA 1
ATOM 969 C C . LEU A 1 125 ? -22.795 -3.288 -8.178 1.00 89.56 125 LEU A C 1
ATOM 971 O O . LEU A 1 125 ? -22.562 -4.065 -9.107 1.00 89.56 125 LEU A O 1
ATOM 975 N N . ARG A 1 126 ? -21.986 -3.205 -7.111 1.00 91.44 126 ARG A N 1
ATOM 976 C CA . ARG A 1 126 ? -20.818 -4.076 -6.915 1.00 91.44 126 ARG A CA 1
ATOM 977 C C . ARG A 1 126 ? -21.269 -5.530 -6.778 1.00 91.44 126 ARG A C 1
ATOM 979 O O . ARG A 1 126 ? -22.226 -5.833 -6.074 1.00 91.44 126 ARG A O 1
ATOM 986 N N . GLN A 1 127 ? -20.549 -6.441 -7.432 1.00 90.06 127 GLN A N 1
ATOM 987 C CA . GLN A 1 127 ? -20.894 -7.869 -7.426 1.00 90.06 127 GLN A CA 1
ATOM 988 C C . GLN A 1 127 ? -20.456 -8.608 -6.152 1.00 90.06 127 GLN A C 1
ATOM 990 O O . GLN A 1 127 ? -20.868 -9.745 -5.934 1.00 90.06 127 GLN A O 1
ATOM 995 N N . PHE A 1 128 ? -19.609 -7.986 -5.332 1.00 91.88 128 PHE A N 1
ATOM 996 C CA . PHE A 1 128 ? -19.154 -8.515 -4.053 1.00 91.88 128 PHE A CA 1
ATOM 997 C C . PHE A 1 128 ? -18.813 -7.378 -3.090 1.00 91.88 128 PHE A C 1
ATOM 999 O O . PHE A 1 128 ? -18.670 -6.220 -3.495 1.00 91.88 128 PHE A O 1
ATOM 1006 N N . ASP A 1 129 ? -18.678 -7.720 -1.812 1.00 90.00 129 ASP A N 1
ATOM 1007 C CA . ASP A 1 129 ? -18.299 -6.764 -0.782 1.00 90.00 129 ASP A CA 1
ATOM 1008 C C . ASP A 1 129 ? -16.788 -6.498 -0.810 1.00 90.00 129 ASP A C 1
ATOM 1010 O O . ASP A 1 129 ? -15.971 -7.369 -0.505 1.00 90.00 129 ASP A O 1
ATOM 1014 N N . TYR A 1 130 ? -16.414 -5.268 -1.159 1.00 90.62 130 TYR A N 1
ATOM 1015 C CA . TYR A 1 130 ? -15.014 -4.843 -1.213 1.00 90.62 130 TYR A CA 1
ATOM 1016 C C . TYR A 1 130 ? -14.351 -4.789 0.161 1.00 90.62 130 TYR A C 1
ATOM 1018 O O . TYR A 1 130 ? -13.129 -4.856 0.221 1.00 90.62 130 TYR A O 1
ATOM 1026 N N . ASN A 1 131 ? -15.119 -4.735 1.254 1.00 85.25 131 ASN A N 1
ATOM 1027 C CA . ASN A 1 131 ? -14.562 -4.811 2.606 1.00 85.25 131 ASN A CA 1
ATOM 1028 C C . ASN A 1 131 ? -13.897 -6.167 2.891 1.00 85.25 131 ASN A C 1
ATOM 1030 O O . ASN A 1 131 ? -13.188 -6.315 3.878 1.00 85.25 131 ASN A O 1
ATOM 1034 N N . THR A 1 132 ? -14.128 -7.163 2.033 1.00 90.38 132 THR A N 1
ATOM 1035 C CA . THR A 1 132 ? -13.500 -8.482 2.139 1.00 90.38 132 THR A CA 1
ATOM 1036 C C . THR A 1 132 ? -12.145 -8.561 1.436 1.00 90.38 132 THR A C 1
ATOM 1038 O O . THR A 1 132 ? -11.472 -9.581 1.566 1.00 90.38 132 THR A O 1
ATOM 1041 N N . VAL A 1 133 ? -11.745 -7.532 0.674 1.00 90.94 133 VAL A N 1
ATOM 1042 C CA . VAL A 1 133 ? -10.434 -7.479 0.014 1.00 90.94 133 VAL A CA 1
ATOM 1043 C C . VAL A 1 133 ? -9.360 -7.224 1.062 1.00 90.94 133 VAL A C 1
ATOM 1045 O O . VAL A 1 133 ? -9.331 -6.147 1.646 1.00 90.94 133 VAL A O 1
ATOM 1048 N N . SER A 1 134 ? -8.464 -8.190 1.264 1.00 86.81 134 SER A N 1
ATOM 1049 C CA . SER A 1 134 ? -7.403 -8.078 2.275 1.00 86.81 134 SER A CA 1
ATOM 1050 C C . SER A 1 134 ? -6.092 -7.506 1.730 1.00 86.81 134 SER A C 1
ATOM 1052 O O . SER A 1 134 ? -5.274 -7.002 2.486 1.00 86.81 134 SER A O 1
ATOM 1054 N N . ASP A 1 135 ? -5.826 -7.650 0.426 1.00 89.12 135 ASP A N 1
ATOM 1055 C CA . ASP A 1 135 ? -4.588 -7.160 -0.197 1.00 89.12 135 ASP A CA 1
ATOM 1056 C C . ASP A 1 135 ? -4.729 -7.030 -1.728 1.00 89.12 135 ASP A C 1
ATOM 1058 O O . ASP A 1 135 ? -5.651 -7.574 -2.343 1.00 89.12 135 ASP A O 1
ATOM 1062 N N . ALA A 1 136 ? -3.777 -6.346 -2.362 1.00 93.12 136 ALA A N 1
ATOM 1063 C CA . ALA A 1 136 ? -3.577 -6.318 -3.804 1.00 93.12 136 ALA A CA 1
ATOM 1064 C C . ALA A 1 136 ? -2.151 -6.749 -4.167 1.00 93.12 136 ALA A C 1
ATOM 1066 O O . ALA A 1 136 ? -1.193 -5.977 -4.115 1.00 93.12 136 ALA A O 1
ATOM 1067 N N . ILE A 1 137 ? -2.017 -7.997 -4.613 1.00 95.94 137 ILE A N 1
ATOM 1068 C CA . ILE A 1 137 ? -0.724 -8.632 -4.864 1.00 95.94 137 ILE A CA 1
ATOM 1069 C C . ILE A 1 137 ? -0.397 -8.548 -6.355 1.00 95.94 137 ILE A C 1
ATOM 1071 O O . ILE A 1 137 ? -1.087 -9.139 -7.187 1.00 95.94 137 ILE A O 1
ATOM 1075 N N . LEU A 1 138 ? 0.691 -7.857 -6.700 1.00 96.50 138 LEU A N 1
ATOM 1076 C CA . LEU A 1 138 ? 1.217 -7.814 -8.065 1.00 96.50 138 LEU A CA 1
ATOM 1077 C C . LEU A 1 138 ? 2.343 -8.838 -8.250 1.00 96.50 138 LEU A C 1
ATOM 1079 O O . LEU A 1 138 ? 3.381 -8.784 -7.592 1.00 96.50 138 LEU A O 1
ATOM 1083 N N . HIS A 1 139 ? 2.186 -9.718 -9.234 1.00 97.12 139 HIS A N 1
ATOM 1084 C CA . HIS A 1 139 ? 3.200 -10.684 -9.647 1.00 97.12 139 HIS A CA 1
ATOM 1085 C C . HIS A 1 139 ? 3.957 -10.142 -10.855 1.00 97.12 139 HIS A C 1
ATOM 1087 O O . HIS A 1 139 ? 3.508 -10.253 -11.997 1.00 97.12 139 HIS A O 1
ATOM 1093 N N . VAL A 1 140 ? 5.125 -9.545 -10.619 1.00 97.12 140 VAL A N 1
ATOM 1094 C CA . VAL A 1 140 ? 5.926 -8.930 -11.685 1.00 97.12 140 VAL A CA 1
ATOM 1095 C C . VAL A 1 140 ? 7.055 -9.860 -12.117 1.00 97.12 140 VAL A C 1
ATOM 1097 O O . VAL A 1 140 ? 8.024 -10.074 -11.390 1.00 97.12 140 VAL A O 1
ATOM 1100 N N . LYS A 1 141 ? 6.972 -10.371 -13.348 1.00 97.25 141 LYS A N 1
ATOM 1101 C CA . LYS A 1 141 ? 8.065 -11.114 -13.987 1.00 97.25 141 LYS A CA 1
ATOM 1102 C C . LYS A 1 141 ? 8.859 -10.157 -14.858 1.00 97.25 141 LYS A C 1
ATOM 1104 O O . LYS A 1 141 ? 8.296 -9.520 -15.746 1.00 97.25 141 LYS A O 1
ATOM 1109 N N . TYR A 1 142 ? 10.166 -10.064 -14.643 1.00 97.19 142 TYR A N 1
ATOM 1110 C CA . TYR A 1 142 ? 11.043 -9.189 -15.419 1.00 97.19 142 TYR A CA 1
ATOM 1111 C C . TYR A 1 142 ? 12.355 -9.889 -15.772 1.00 97.19 142 TYR A C 1
ATOM 1113 O O . TYR A 1 142 ? 12.777 -10.836 -15.112 1.00 97.19 142 TYR A O 1
ATOM 1121 N N . THR A 1 143 ? 13.006 -9.404 -16.824 1.00 97.00 143 THR A N 1
ATOM 1122 C CA . THR A 1 143 ? 14.368 -9.796 -17.193 1.00 97.00 143 THR A CA 1
ATOM 1123 C C . THR A 1 143 ? 15.317 -8.637 -16.943 1.00 97.00 143 THR A C 1
ATOM 1125 O O . THR A 1 143 ? 14.916 -7.469 -16.970 1.00 97.00 143 THR A O 1
ATOM 1128 N N . ALA A 1 144 ? 16.579 -8.951 -16.667 1.00 96.50 144 ALA A N 1
ATOM 1129 C CA . ALA A 1 144 ? 17.586 -7.961 -16.338 1.00 96.50 144 ALA A CA 1
ATOM 1130 C C . ALA A 1 144 ? 18.901 -8.255 -17.061 1.00 96.50 144 ALA A C 1
ATOM 1132 O O . ALA A 1 144 ? 19.276 -9.416 -17.197 1.00 96.50 144 ALA A O 1
ATOM 1133 N N . ARG A 1 145 ? 19.630 -7.213 -17.478 1.00 94.88 145 ARG A N 1
ATOM 1134 C CA . ARG A 1 145 ? 21.027 -7.362 -17.927 1.00 94.88 145 ARG A CA 1
ATOM 1135 C C . ARG A 1 145 ? 21.996 -7.054 -16.800 1.00 94.88 145 ARG A C 1
ATOM 1137 O O . ARG A 1 145 ? 21.797 -6.105 -16.027 1.00 94.88 145 ARG A O 1
ATOM 1144 N N . GLU A 1 146 ? 23.028 -7.876 -16.702 1.00 90.50 146 GLU A N 1
ATOM 1145 C CA . GLU A 1 146 ? 24.132 -7.681 -15.775 1.00 90.50 146 GLU A CA 1
ATOM 1146 C C . GLU A 1 146 ? 25.124 -6.653 -16.330 1.00 90.50 146 GLU A C 1
ATOM 1148 O O . GLU A 1 146 ? 25.307 -6.538 -17.539 1.00 90.50 146 GLU A O 1
ATOM 1153 N N . ASP A 1 147 ? 25.742 -5.904 -15.423 1.00 86.69 147 ASP A N 1
ATOM 1154 C CA . ASP A 1 147 ? 27.046 -5.287 -15.647 1.00 86.69 147 ASP A CA 1
ATOM 1155 C C . ASP A 1 147 ? 27.881 -5.597 -14.408 1.00 86.69 147 ASP A C 1
ATOM 1157 O O . ASP A 1 147 ? 27.508 -5.200 -13.293 1.00 86.69 147 ASP A O 1
ATOM 1161 N N . ALA A 1 148 ? 28.939 -6.376 -14.597 1.00 73.00 148 ALA A N 1
ATOM 1162 C CA . ALA A 1 148 ? 29.863 -6.732 -13.537 1.00 73.00 148 ALA A CA 1
ATOM 1163 C C . ALA A 1 148 ? 30.873 -5.591 -13.312 1.00 73.00 148 ALA A C 1
ATOM 1165 O O . ALA A 1 148 ? 31.176 -4.804 -14.202 1.00 73.00 148 ALA A O 1
ATOM 1166 N N . GLY A 1 149 ? 31.428 -5.485 -12.103 1.00 81.75 149 GLY A N 1
ATOM 1167 C CA . GLY A 1 149 ? 32.492 -4.518 -11.807 1.00 81.75 149 GLY A CA 1
ATOM 1168 C C . GLY A 1 149 ? 31.993 -3.153 -11.324 1.00 81.75 149 GLY A C 1
ATOM 1169 O O . GLY A 1 149 ? 31.230 -3.071 -10.358 1.00 81.75 149 GLY A O 1
ATOM 1170 N N . GLY A 1 150 ? 32.467 -2.063 -11.941 1.00 87.81 150 GLY A N 1
ATOM 1171 C CA . GLY A 1 150 ? 32.349 -0.699 -11.397 1.00 87.81 150 GLY A CA 1
ATOM 1172 C C . GLY A 1 150 ? 30.912 -0.235 -11.134 1.00 87.81 150 GLY A C 1
ATOM 1173 O O . GLY A 1 150 ? 30.666 0.490 -10.171 1.00 87.81 150 GLY A O 1
ATOM 1174 N N . PHE A 1 151 ? 29.949 -0.701 -11.935 1.00 90.56 151 PHE A N 1
ATOM 1175 C CA . PHE A 1 151 ? 28.534 -0.395 -11.737 1.00 90.56 151 PHE A CA 1
ATOM 1176 C C . PHE A 1 151 ? 27.989 -0.923 -10.405 1.00 90.56 151 PHE A C 1
ATOM 1178 O O . PHE A 1 151 ? 27.316 -0.187 -9.682 1.00 90.56 151 PHE A O 1
ATOM 1185 N N . LYS A 1 152 ? 28.314 -2.176 -10.052 1.00 91.00 152 LYS A N 1
ATOM 1186 C CA . LYS A 1 152 ? 27.935 -2.775 -8.764 1.00 91.00 152 LYS A CA 1
ATOM 1187 C C . LYS A 1 152 ? 28.484 -1.940 -7.613 1.00 91.00 152 LYS A C 1
ATOM 1189 O O . LYS A 1 152 ? 27.738 -1.623 -6.695 1.00 91.00 152 LYS A O 1
ATOM 1194 N N . ASN A 1 153 ? 29.759 -1.562 -7.681 1.00 90.19 153 ASN A N 1
ATOM 1195 C CA . ASN A 1 153 ? 30.397 -0.792 -6.615 1.00 90.19 153 ASN A CA 1
ATOM 1196 C C . ASN A 1 153 ? 29.727 0.572 -6.441 1.00 90.19 153 ASN A C 1
ATOM 1198 O O . ASN A 1 153 ? 29.397 0.921 -5.318 1.00 90.19 153 ASN A O 1
ATOM 1202 N N . ARG A 1 154 ? 29.414 1.288 -7.531 1.00 90.50 154 ARG A N 1
ATOM 1203 C CA . ARG A 1 154 ? 28.655 2.549 -7.455 1.00 90.50 154 ARG A CA 1
ATOM 1204 C C . ARG A 1 154 ? 27.266 2.368 -6.849 1.00 90.50 154 ARG A C 1
ATOM 1206 O O . ARG A 1 154 ? 26.871 3.177 -6.022 1.00 90.50 154 ARG A O 1
ATOM 1213 N N . ALA A 1 155 ? 26.545 1.310 -7.226 1.00 91.38 155 ALA A N 1
ATOM 1214 C CA . ALA A 1 155 ? 25.238 1.002 -6.647 1.00 91.38 155 ALA A CA 1
ATOM 1215 C C . ALA A 1 155 ? 25.332 0.748 -5.136 1.00 91.38 155 ALA A C 1
ATOM 1217 O O . ALA A 1 155 ? 24.528 1.268 -4.373 1.00 91.38 155 ALA A O 1
ATOM 1218 N N . ILE A 1 156 ? 26.335 -0.020 -4.700 1.00 90.25 156 ILE A N 1
ATOM 1219 C CA . ILE A 1 156 ? 26.576 -0.293 -3.280 1.00 90.25 156 ILE A CA 1
ATOM 1220 C C . ILE A 1 156 ? 27.022 0.969 -2.542 1.00 90.25 156 ILE A C 1
ATOM 1222 O O . ILE A 1 156 ? 26.522 1.216 -1.457 1.00 90.25 156 ILE A O 1
ATOM 1226 N N . THR A 1 157 ? 27.910 1.785 -3.109 1.00 90.12 157 THR A N 1
ATOM 1227 C CA . THR A 1 157 ? 28.320 3.069 -2.519 1.00 90.12 157 THR A CA 1
ATOM 1228 C C . THR A 1 157 ? 27.141 4.025 -2.387 1.00 90.12 157 THR A C 1
ATOM 1230 O O . THR A 1 157 ? 27.013 4.680 -1.361 1.00 90.12 157 THR A O 1
ATOM 1233 N N . HIS A 1 158 ? 26.263 4.082 -3.389 1.00 88.88 158 HIS A N 1
ATOM 1234 C CA . HIS A 1 158 ? 25.029 4.854 -3.315 1.00 88.88 158 HIS A CA 1
ATOM 1235 C C . HIS A 1 158 ? 24.111 4.355 -2.200 1.00 88.88 158 HIS A C 1
ATOM 1237 O O . HIS A 1 158 ? 23.656 5.159 -1.401 1.00 88.88 158 HIS A O 1
ATOM 1243 N N . LEU A 1 159 ? 23.883 3.039 -2.110 1.00 87.44 159 LEU A N 1
ATOM 1244 C CA . LEU A 1 159 ? 23.070 2.460 -1.038 1.00 87.44 159 LEU A CA 1
ATOM 1245 C C . LEU A 1 159 ? 23.690 2.704 0.338 1.00 87.44 159 LEU A C 1
ATOM 1247 O O . LEU A 1 159 ? 22.969 3.072 1.251 1.00 87.44 159 LEU A O 1
ATOM 1251 N N . ARG A 1 160 ? 25.012 2.549 0.475 1.00 86.56 160 ARG A N 1
ATOM 1252 C CA . ARG A 1 160 ? 25.741 2.897 1.699 1.00 86.56 160 ARG A CA 1
ATOM 1253 C C . ARG A 1 160 ? 25.495 4.346 2.057 1.00 86.56 160 ARG A C 1
ATOM 1255 O O . ARG A 1 160 ? 24.932 4.582 3.097 1.00 86.56 160 ARG A O 1
ATOM 1262 N N . ARG A 1 161 ? 25.742 5.299 1.156 1.00 84.81 161 ARG A N 1
ATOM 1263 C CA . ARG A 1 161 ? 25.454 6.716 1.419 1.00 84.81 161 ARG A CA 1
ATOM 1264 C C . ARG A 1 161 ? 23.991 6.959 1.791 1.00 84.81 161 ARG A C 1
ATOM 1266 O O . ARG A 1 161 ? 23.735 7.722 2.703 1.00 84.81 161 ARG A O 1
ATOM 1273 N N . TYR A 1 162 ? 23.048 6.329 1.099 1.00 79.56 162 TYR A N 1
ATOM 1274 C CA . TYR A 1 162 ? 21.621 6.466 1.391 1.00 79.56 162 TYR A CA 1
ATOM 1275 C C . TYR A 1 162 ? 21.264 5.983 2.807 1.00 79.56 162 TYR A C 1
ATOM 1277 O O . TYR A 1 162 ? 20.369 6.544 3.426 1.00 79.56 162 TYR A O 1
ATOM 1285 N N . PHE A 1 163 ? 21.958 4.961 3.317 1.00 76.19 163 PHE A N 1
ATOM 1286 C CA . PHE A 1 163 ? 21.739 4.403 4.657 1.00 76.19 163 PHE A CA 1
ATOM 1287 C C . PHE A 1 163 ? 22.676 4.960 5.743 1.00 76.19 163 PHE A C 1
ATOM 1289 O O . PHE A 1 163 ? 22.306 4.939 6.908 1.00 76.19 163 PHE A O 1
ATOM 1296 N N . ASP A 1 164 ? 23.850 5.462 5.365 1.00 75.56 164 ASP A N 1
ATOM 1297 C CA . ASP A 1 164 ? 24.880 6.040 6.236 1.00 75.56 164 ASP A CA 1
ATOM 1298 C C . ASP A 1 164 ? 24.670 7.546 6.429 1.00 75.56 164 ASP A C 1
ATOM 1300 O O . ASP A 1 164 ? 25.259 8.131 7.334 1.00 75.56 164 ASP A O 1
ATOM 1304 N N . ALA A 1 165 ? 23.916 8.208 5.541 1.00 60.66 165 ALA A N 1
ATOM 1305 C CA . ALA A 1 165 ? 23.711 9.643 5.634 1.00 60.66 165 ALA A CA 1
ATOM 1306 C C . ALA A 1 165 ? 23.094 9.987 6.994 1.00 60.66 165 ALA A C 1
ATOM 1308 O O . ALA A 1 165 ? 22.011 9.514 7.329 1.00 60.66 165 ALA A O 1
ATOM 1309 N N . GLU A 1 166 ? 23.771 10.879 7.722 1.00 51.00 166 GLU A N 1
ATOM 1310 C CA . GLU A 1 166 ? 23.323 11.502 8.979 1.00 51.00 166 GLU A CA 1
ATOM 1311 C C . GLU A 1 166 ? 21.929 12.147 8.852 1.00 51.00 166 GLU A C 1
ATOM 1313 O O . GLU A 1 166 ? 21.260 12.433 9.838 1.00 51.00 166 GLU A O 1
ATOM 1318 N N . THR A 1 167 ? 21.444 12.342 7.622 1.00 53.22 167 THR A N 1
ATOM 1319 C CA . THR A 1 167 ? 20.035 12.586 7.341 1.00 53.22 167 THR A CA 1
ATOM 1320 C C . THR A 1 167 ? 19.262 11.278 7.450 1.00 53.22 167 THR A C 1
ATOM 1322 O O . THR A 1 167 ? 19.113 10.535 6.474 1.00 53.22 167 THR A O 1
ATOM 1325 N N . THR A 1 168 ? 18.753 11.024 8.648 1.00 55.34 168 THR A N 1
ATOM 1326 C CA . THR A 1 168 ? 17.737 10.021 8.932 1.00 55.34 168 THR A CA 1
ATOM 1327 C C . THR A 1 168 ? 16.687 9.985 7.827 1.00 55.34 168 THR A C 1
ATOM 1329 O O . THR A 1 168 ? 15.869 10.892 7.696 1.00 55.34 168 THR A O 1
ATOM 1332 N N . THR A 1 169 ? 16.714 8.962 6.968 1.00 60.16 169 THR A N 1
ATOM 1333 C CA . THR A 1 169 ? 15.695 8.872 5.920 1.00 60.16 169 THR A CA 1
ATOM 1334 C C . THR A 1 169 ? 14.395 8.432 6.585 1.00 60.16 169 THR A C 1
ATOM 1336 O O . THR A 1 169 ? 14.322 7.280 7.030 1.00 60.16 169 THR A O 1
ATOM 1339 N N . PRO A 1 170 ? 13.370 9.303 6.669 1.00 73.00 170 PRO A N 1
ATOM 1340 C CA . PRO A 1 170 ? 12.129 8.947 7.327 1.00 73.00 170 PRO A CA 1
ATOM 1341 C C . PRO A 1 170 ? 11.504 7.780 6.566 1.00 73.00 170 PRO A C 1
ATOM 1343 O O . PRO A 1 170 ? 11.172 7.876 5.383 1.00 73.00 170 PRO A O 1
ATOM 1346 N N . SER A 1 171 ? 11.383 6.652 7.249 1.00 87.94 171 SER A N 1
ATOM 1347 C CA . SER A 1 171 ? 10.654 5.486 6.774 1.00 87.94 171 SER A CA 1
ATOM 1348 C C . SER A 1 171 ? 9.253 5.508 7.371 1.00 87.94 171 SER A C 1
ATOM 1350 O O . SER A 1 171 ? 9.009 6.145 8.394 1.00 87.94 171 SER A O 1
ATOM 1352 N N . MET A 1 172 ? 8.312 4.840 6.712 1.00 91.44 172 MET A N 1
ATOM 1353 C CA . MET A 1 172 ? 6.934 4.741 7.181 1.00 91.44 172 MET A CA 1
ATOM 1354 C C . MET A 1 172 ? 6.511 3.281 7.265 1.00 91.44 172 MET A C 1
ATOM 1356 O O . MET A 1 172 ? 6.808 2.490 6.370 1.00 91.44 172 MET A O 1
ATOM 1360 N N . ARG A 1 173 ? 5.774 2.938 8.321 1.00 93.12 173 ARG A N 1
ATOM 1361 C CA . ARG A 1 173 ? 5.113 1.642 8.488 1.00 93.12 173 ARG A CA 1
ATOM 1362 C C . ARG A 1 173 ? 3.647 1.879 8.819 1.00 93.12 173 ARG A C 1
ATOM 1364 O O . ARG A 1 173 ? 3.337 2.455 9.855 1.00 93.12 173 ARG A O 1
ATOM 1371 N N . LEU A 1 174 ? 2.759 1.444 7.929 1.00 94.62 174 LEU A N 1
ATOM 1372 C CA . LEU A 1 174 ? 1.312 1.445 8.141 1.00 94.62 174 LEU A CA 1
ATOM 1373 C C . LEU A 1 174 ? 0.895 0.108 8.725 1.00 94.62 174 LEU A C 1
ATOM 1375 O O . LEU A 1 174 ? 1.158 -0.893 8.079 1.00 94.62 174 LEU A O 1
ATOM 1379 N N . PHE A 1 175 ? 0.232 0.109 9.873 1.00 94.19 175 PHE A N 1
ATOM 1380 C CA . PHE A 1 175 ? -0.382 -1.044 10.515 1.00 94.19 175 PHE A CA 1
ATOM 1381 C C . PHE A 1 175 ? -1.889 -1.041 10.283 1.00 94.19 175 PHE A C 1
ATOM 1383 O O . PHE A 1 175 ? -2.559 -0.064 10.626 1.00 94.19 175 PHE A O 1
ATOM 1390 N N . SER A 1 176 ? -2.424 -2.139 9.755 1.00 93.56 176 SER A N 1
ATOM 1391 C CA . SER A 1 176 ? -3.869 -2.393 9.733 1.00 93.56 176 SER A CA 1
ATOM 1392 C C . SER A 1 176 ? -4.257 -3.038 11.060 1.00 93.56 176 SER A C 1
ATOM 1394 O O . SER A 1 176 ? -4.008 -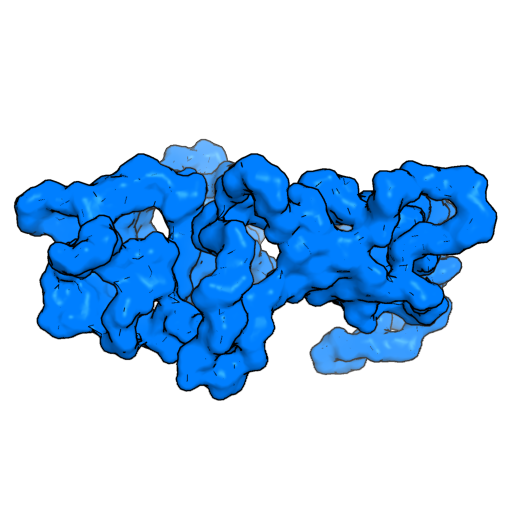4.223 11.271 1.00 93.56 176 SER A O 1
ATOM 1396 N N . LEU A 1 177 ? -4.806 -2.265 12.006 1.00 94.62 177 LEU A N 1
ATOM 1397 C CA . LEU A 1 177 ? -5.002 -2.764 13.375 1.00 94.62 177 LEU A CA 1
ATOM 1398 C C . LEU A 1 177 ? -6.024 -3.903 13.444 1.00 94.62 177 LEU A C 1
ATOM 1400 O O . LEU A 1 177 ? -5.886 -4.812 14.261 1.00 94.62 177 LEU A O 1
ATOM 1404 N N . ARG A 1 178 ? -7.017 -3.877 12.553 1.00 92.38 178 ARG A N 1
ATOM 1405 C CA . ARG A 1 178 ? -8.012 -4.938 12.395 1.00 92.38 178 ARG A CA 1
ATOM 1406 C C . ARG A 1 178 ? -7.387 -6.244 11.893 1.00 92.38 178 ARG A C 1
ATOM 1408 O O . ARG A 1 178 ? -7.706 -7.305 12.422 1.00 92.38 178 ARG A O 1
ATOM 1415 N N . GLU A 1 179 ? -6.527 -6.174 10.879 1.00 89.69 179 GLU A N 1
ATOM 1416 C CA . GLU A 1 179 ? -5.996 -7.362 10.194 1.00 89.69 179 GLU A CA 1
ATOM 1417 C C . GLU A 1 179 ? -4.754 -7.935 10.879 1.00 89.69 179 GLU A C 1
ATOM 1419 O O . GLU A 1 179 ? -4.619 -9.151 10.992 1.00 89.69 179 GLU A O 1
ATOM 1424 N N . GLU A 1 180 ? -3.854 -7.078 11.366 1.00 91.56 180 GLU A N 1
ATOM 1425 C CA . GLU A 1 180 ? -2.614 -7.513 12.017 1.00 91.56 180 GLU A CA 1
ATOM 1426 C C . GLU A 1 180 ? -2.844 -7.965 13.468 1.00 91.56 180 GLU A C 1
ATOM 1428 O O . GLU A 1 180 ? -2.090 -8.794 13.982 1.00 91.56 180 GLU A O 1
ATOM 1433 N N . PHE A 1 181 ? -3.896 -7.466 14.130 1.00 94.12 181 PHE A N 1
ATOM 1434 C CA . PHE A 1 181 ? -4.183 -7.740 15.543 1.00 94.12 181 PHE A CA 1
ATOM 1435 C C . PHE A 1 181 ? -5.679 -8.036 15.796 1.00 94.12 181 PHE A C 1
ATOM 1437 O O . PHE A 1 181 ? -6.336 -7.349 16.586 1.00 94.12 181 PHE A O 1
ATOM 1444 N N . PRO A 1 182 ? -6.256 -9.080 15.170 1.00 93.62 182 PRO A N 1
ATOM 1445 C CA . PRO A 1 182 ? -7.702 -9.327 15.193 1.00 93.62 182 PRO A CA 1
ATOM 1446 C C . PRO A 1 182 ? -8.270 -9.591 16.599 1.00 93.62 182 PRO A C 1
ATOM 1448 O O . PRO A 1 182 ? -9.403 -9.214 16.899 1.00 93.62 182 PRO A O 1
ATOM 1451 N N . ALA A 1 183 ? -7.490 -10.200 17.498 1.00 94.12 183 ALA A N 1
ATOM 1452 C CA . ALA A 1 183 ? -7.924 -10.454 18.874 1.00 94.12 183 ALA A CA 1
ATOM 1453 C C . ALA A 1 183 ? -7.985 -9.164 19.714 1.00 94.12 183 ALA A C 1
ATOM 1455 O O . ALA A 1 183 ? -8.912 -8.959 20.498 1.00 94.12 183 ALA A O 1
ATOM 1456 N N . GLN A 1 184 ? -6.998 -8.282 19.551 1.00 94.31 184 GLN A N 1
ATOM 1457 C CA . GLN A 1 184 ? -6.948 -6.952 20.156 1.00 94.31 184 GLN A CA 1
ATOM 1458 C C . GLN A 1 184 ? -8.083 -6.086 19.607 1.00 94.31 184 GLN A C 1
ATOM 1460 O O . GLN A 1 184 ? -8.778 -5.437 20.382 1.00 94.31 184 GLN A O 1
ATOM 1465 N N . TRP A 1 185 ? -8.325 -6.156 18.296 1.00 95.00 185 TRP A N 1
ATOM 1466 C CA . TRP A 1 185 ? -9.430 -5.481 17.622 1.00 95.00 185 TRP A CA 1
ATOM 1467 C C . TRP A 1 185 ? -10.789 -5.866 18.202 1.00 95.00 185 TRP A C 1
ATOM 1469 O O . TRP A 1 185 ? -11.576 -4.993 18.567 1.00 95.00 185 TRP A O 1
ATOM 1479 N N . HIS A 1 186 ? -11.039 -7.163 18.388 1.00 93.19 186 HIS A N 1
ATOM 1480 C CA . HIS A 1 186 ? -12.274 -7.627 19.013 1.00 93.19 186 HIS A CA 1
ATOM 1481 C C . HIS A 1 186 ? -12.445 -7.093 20.446 1.00 93.19 186 HIS A C 1
ATOM 1483 O O . HIS A 1 186 ? -13.536 -6.657 20.805 1.00 93.19 186 HIS A O 1
ATOM 1489 N N . ARG A 1 187 ? -11.385 -7.101 21.270 1.00 92.94 187 ARG A N 1
ATOM 1490 C CA . ARG A 1 187 ? -11.427 -6.561 22.646 1.00 92.94 187 ARG A CA 1
ATOM 1491 C C . ARG A 1 187 ? -11.651 -5.047 22.676 1.00 92.94 187 ARG A C 1
ATOM 1493 O O . ARG A 1 187 ? -12.405 -4.566 23.511 1.00 92.94 187 ARG A O 1
ATOM 1500 N N . PHE A 1 188 ? -11.027 -4.316 21.756 1.00 94.25 188 PHE A N 1
ATOM 1501 C CA . PHE A 1 188 ? -11.183 -2.869 21.621 1.00 94.25 188 PHE A CA 1
ATOM 1502 C C . PHE A 1 188 ? -12.623 -2.467 21.304 1.00 94.25 188 PHE A C 1
ATOM 1504 O O . PHE A 1 188 ? -13.127 -1.503 21.877 1.00 94.25 188 PHE A O 1
ATOM 1511 N N . LEU A 1 189 ? -13.291 -3.205 20.415 1.00 93.06 189 LEU A N 1
ATOM 1512 C CA . LEU A 1 189 ? -14.687 -2.954 20.060 1.00 93.06 189 LEU A CA 1
ATOM 1513 C C . LEU A 1 189 ? -15.675 -3.423 21.137 1.00 93.06 189 LEU A C 1
ATOM 1515 O O . LEU A 1 189 ? -16.726 -2.812 21.292 1.00 93.06 189 LEU A O 1
ATOM 1519 N N . ASN A 1 190 ? -15.315 -4.450 21.910 1.00 90.62 190 ASN A N 1
ATOM 1520 C CA . ASN A 1 190 ? -16.161 -5.052 22.942 1.00 90.62 190 ASN A CA 1
ATOM 1521 C C . ASN A 1 190 ? -15.520 -4.915 24.336 1.00 90.62 190 ASN A C 1
ATOM 1523 O O . ASN A 1 190 ? -15.085 -5.920 24.914 1.00 90.62 190 ASN A O 1
ATOM 1527 N N . PRO A 1 191 ? -15.401 -3.689 24.879 1.00 88.50 191 PRO A N 1
ATOM 1528 C CA . PRO A 1 191 ? -14.801 -3.488 26.188 1.00 88.50 191 PRO A CA 1
ATOM 1529 C C . PRO A 1 191 ? -15.693 -4.067 27.291 1.00 88.50 191 PRO A C 1
ATOM 1531 O O . PRO A 1 191 ? -16.919 -4.045 27.196 1.00 88.50 191 PRO A O 1
ATOM 1534 N N . ALA A 1 192 ? -15.077 -4.544 28.374 1.00 82.31 192 ALA A N 1
ATOM 1535 C CA . ALA A 1 192 ? -15.816 -4.883 29.588 1.00 82.31 192 ALA A CA 1
ATOM 1536 C C . ALA A 1 192 ? -16.513 -3.633 30.160 1.00 82.31 192 ALA A C 1
ATOM 1538 O O . ALA A 1 192 ? -16.037 -2.510 29.963 1.00 82.31 192 ALA A O 1
ATOM 1539 N N . ASP A 1 193 ? 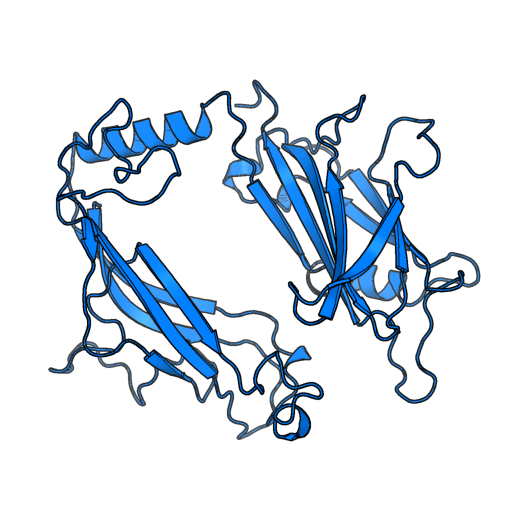-17.618 -3.826 30.884 1.00 72.31 193 ASP A N 1
ATOM 1540 C CA . ASP A 1 193 ? -18.421 -2.730 31.436 1.00 72.31 193 ASP A CA 1
ATOM 1541 C C . ASP A 1 193 ? -17.554 -1.690 32.168 1.00 72.31 193 ASP A C 1
ATOM 1543 O O . ASP A 1 193 ? -16.876 -1.983 33.153 1.00 72.31 193 ASP A O 1
ATOM 1547 N N . GLY A 1 194 ? -17.569 -0.454 31.659 1.00 70.62 194 GLY A N 1
ATOM 1548 C CA . GLY A 1 194 ? -16.834 0.682 32.225 1.00 70.62 194 GLY A CA 1
ATOM 1549 C C . GLY A 1 194 ? -15.347 0.798 31.854 1.00 70.62 194 GLY A C 1
ATOM 1550 O O . GLY A 1 194 ? -14.731 1.787 32.243 1.00 70.62 194 GLY A O 1
ATOM 1551 N N . ALA A 1 195 ? -14.764 -0.135 31.089 1.00 72.25 195 ALA A N 1
ATOM 1552 C CA . ALA A 1 195 ? -13.324 -0.146 30.779 1.00 72.25 195 ALA A CA 1
ATOM 1553 C C . ALA A 1 195 ? -12.889 0.814 29.646 1.00 72.25 195 ALA A C 1
ATOM 1555 O O . ALA A 1 195 ? -11.701 1.096 29.505 1.00 72.25 195 ALA A O 1
ATOM 1556 N N . GLY A 1 196 ? -13.833 1.353 28.866 1.00 84.50 196 GLY A N 1
ATOM 1557 C CA . GLY A 1 196 ? -13.535 2.193 27.698 1.00 84.50 196 GLY A CA 1
ATOM 1558 C C . GLY A 1 196 ? -12.939 1.413 26.521 1.00 84.50 196 GLY A C 1
ATOM 1559 O O . GLY A 1 196 ? -12.459 0.294 26.677 1.00 84.50 196 GLY A O 1
ATOM 1560 N N . ASN A 1 197 ? -12.972 1.986 25.317 1.00 91.94 197 ASN A N 1
ATOM 1561 C CA . ASN A 1 197 ? -12.420 1.336 24.124 1.00 91.94 197 ASN A CA 1
ATOM 1562 C C . ASN A 1 197 ? -10.904 1.544 24.065 1.00 91.94 197 ASN A C 1
ATOM 1564 O O . ASN A 1 197 ? -10.426 2.535 23.506 1.00 91.94 197 ASN A O 1
ATOM 1568 N N . VAL A 1 198 ? -10.163 0.612 24.668 1.00 91.19 198 VAL A N 1
ATOM 1569 C CA . VAL A 1 198 ? -8.695 0.593 24.702 1.00 91.19 198 VAL A CA 1
ATOM 1570 C C . VAL A 1 198 ? -8.166 -0.518 23.798 1.00 91.19 198 VAL A C 1
ATOM 1572 O O . VAL A 1 198 ? -8.524 -1.684 23.949 1.00 91.19 198 VAL A O 1
ATOM 1575 N N . PHE A 1 199 ? -7.300 -0.156 22.858 1.00 92.56 199 PHE A N 1
ATOM 1576 C CA . PHE A 1 199 ? -6.581 -1.075 21.987 1.00 92.56 199 PHE A CA 1
ATOM 1577 C C . PHE A 1 199 ? -5.145 -1.231 22.492 1.00 92.56 199 PHE A C 1
ATOM 1579 O O . PHE A 1 199 ? -4.432 -0.241 22.646 1.00 92.56 199 PHE A O 1
ATOM 1586 N N . GLU A 1 200 ? -4.720 -2.465 22.751 1.00 91.12 200 GLU A N 1
ATOM 1587 C CA . GLU A 1 200 ? -3.387 -2.784 23.278 1.00 91.12 200 GLU A CA 1
ATOM 1588 C C . GLU A 1 200 ? -2.485 -3.315 22.161 1.00 91.12 200 GLU A C 1
ATOM 1590 O O . GLU A 1 200 ? -2.889 -4.220 21.431 1.00 91.12 200 GLU A O 1
ATOM 1595 N N . ILE A 1 201 ? -1.266 -2.789 22.033 1.00 90.62 201 ILE A N 1
ATOM 1596 C CA . ILE A 1 201 ? -0.287 -3.204 21.018 1.00 90.62 201 ILE A CA 1
ATOM 1597 C C . ILE A 1 201 ? 1.047 -3.494 21.682 1.00 90.62 201 ILE A C 1
ATOM 1599 O O . ILE A 1 201 ? 1.690 -2.587 22.194 1.00 90.62 201 ILE A O 1
ATOM 1603 N N . ASP A 1 202 ? 1.518 -4.731 21.597 1.00 90.38 202 ASP A N 1
ATOM 1604 C CA . ASP A 1 202 ? 2.857 -5.093 22.065 1.00 90.38 202 ASP A CA 1
ATOM 1605 C C . ASP A 1 202 ? 3.895 -4.775 20.988 1.00 90.38 202 ASP A C 1
ATOM 1607 O O . ASP A 1 202 ? 4.321 -5.648 20.229 1.00 90.38 202 ASP A O 1
ATOM 1611 N N . MET A 1 203 ? 4.271 -3.500 20.893 1.00 89.38 203 MET A N 1
ATOM 1612 C CA . MET A 1 203 ? 5.148 -2.968 19.857 1.00 89.38 203 MET A CA 1
ATOM 1613 C C . MET A 1 203 ? 6.565 -3.536 19.970 1.00 89.38 203 MET A C 1
ATOM 1615 O O . MET A 1 203 ? 7.195 -3.474 21.027 1.00 89.38 203 MET A O 1
ATOM 1619 N N . ALA A 1 204 ? 7.084 -4.049 18.855 1.00 89.31 204 ALA A N 1
ATOM 1620 C CA . ALA A 1 204 ? 8.414 -4.638 18.764 1.00 89.31 204 ALA A CA 1
ATOM 1621 C C . ALA A 1 204 ? 9.045 -4.396 17.384 1.00 89.31 204 ALA A C 1
ATOM 1623 O O . ALA A 1 204 ? 8.351 -4.317 16.369 1.00 89.31 204 ALA A O 1
ATOM 1624 N N . SER A 1 205 ? 10.379 -4.372 17.337 1.00 89.06 205 SER A N 1
ATOM 1625 C CA . SER A 1 205 ? 11.184 -4.194 16.114 1.00 89.06 205 SER A CA 1
ATOM 1626 C C . SER A 1 205 ? 10.876 -5.213 15.010 1.00 89.06 205 SER A C 1
ATOM 1628 O O . SER A 1 205 ? 10.935 -4.882 13.829 1.00 89.06 205 SER A O 1
ATOM 1630 N N . ARG A 1 206 ? 10.448 -6.433 15.366 1.00 89.00 206 ARG A N 1
ATOM 1631 C CA . ARG A 1 206 ? 10.056 -7.488 14.408 1.00 89.00 206 ARG A CA 1
ATOM 1632 C C . ARG A 1 206 ? 8.895 -7.119 13.476 1.00 89.00 206 ARG A C 1
ATOM 1634 O O . ARG A 1 206 ? 8.690 -7.812 12.485 1.00 89.00 206 ARG A O 1
ATOM 1641 N N . PHE A 1 207 ? 8.106 -6.094 13.802 1.00 89.94 207 PHE A N 1
ATOM 1642 C CA . PHE A 1 207 ? 7.006 -5.650 12.941 1.00 89.94 207 PHE A CA 1
ATOM 1643 C C . PHE A 1 207 ? 7.437 -4.694 11.822 1.00 89.94 207 PHE A C 1
ATOM 1645 O O . PHE A 1 207 ? 6.633 -4.354 10.945 1.00 89.94 207 PHE A O 1
ATOM 1652 N N . PHE A 1 208 ? 8.693 -4.256 11.856 1.00 91.12 208 PHE A N 1
ATOM 1653 C CA . PHE A 1 208 ? 9.292 -3.373 10.869 1.00 91.12 208 PHE A CA 1
ATOM 1654 C C . PHE A 1 208 ? 10.030 -4.192 9.799 1.00 91.12 208 PHE A C 1
ATOM 1656 O O . PHE A 1 208 ? 10.316 -5.376 10.006 1.00 91.12 208 PHE A O 1
ATOM 1663 N N . PRO A 1 209 ? 10.319 -3.604 8.624 1.00 89.38 209 PRO A N 1
ATOM 1664 C CA . PRO A 1 209 ? 11.064 -4.285 7.572 1.00 89.38 209 PRO A CA 1
ATOM 1665 C C . PRO A 1 209 ? 12.377 -4.883 8.087 1.00 89.38 209 PRO A C 1
ATOM 1667 O O . PRO A 1 209 ? 13.055 -4.283 8.915 1.00 89.38 209 PRO A O 1
ATOM 1670 N N . LEU A 1 210 ? 12.795 -6.026 7.529 1.00 86.25 210 LEU A N 1
ATOM 1671 C CA . LEU A 1 210 ? 14.015 -6.739 7.949 1.00 86.25 210 LEU A CA 1
ATOM 1672 C C . LEU A 1 210 ? 15.263 -5.843 7.988 1.00 86.25 210 LEU A C 1
ATOM 1674 O O . LEU A 1 210 ? 16.130 -6.026 8.834 1.00 86.25 210 LEU A O 1
ATOM 1678 N N . ARG A 1 211 ? 15.345 -4.872 7.073 1.00 84.62 211 ARG A N 1
ATOM 1679 C CA . ARG A 1 211 ? 16.435 -3.892 7.009 1.00 84.62 211 ARG A CA 1
ATOM 1680 C C . ARG A 1 211 ? 16.546 -3.047 8.284 1.00 84.62 211 ARG A C 1
ATOM 1682 O O . ARG A 1 211 ? 17.643 -2.646 8.639 1.00 84.62 211 ARG A O 1
ATOM 1689 N N . ASP A 1 212 ? 15.420 -2.781 8.932 1.00 86.12 212 ASP A N 1
ATOM 1690 C CA . ASP A 1 212 ? 15.313 -1.888 10.082 1.00 86.12 212 ASP A CA 1
ATOM 1691 C C . ASP A 1 212 ? 15.296 -2.678 11.408 1.00 86.12 212 ASP A C 1
ATOM 1693 O O . ASP A 1 212 ? 15.522 -2.111 12.468 1.00 86.12 212 ASP A O 1
ATOM 1697 N N . ALA A 1 213 ? 15.069 -3.997 11.357 1.00 79.12 213 ALA A N 1
ATOM 1698 C CA . ALA A 1 213 ? 14.815 -4.844 12.526 1.00 79.12 213 ALA A CA 1
ATOM 1699 C C . ALA A 1 213 ? 15.963 -4.909 13.554 1.00 79.12 213 ALA A C 1
ATOM 1701 O O . ALA A 1 213 ? 15.705 -5.204 14.719 1.00 79.12 213 ALA A O 1
ATOM 1702 N N . ASN A 1 214 ? 17.203 -4.647 13.129 1.00 83.31 214 ASN A N 1
ATOM 1703 C CA . ASN A 1 214 ? 18.389 -4.668 13.992 1.00 83.31 214 ASN A CA 1
ATOM 1704 C C . ASN A 1 214 ? 18.846 -3.270 14.434 1.00 83.31 214 ASN A C 1
ATOM 1706 O O . ASN A 1 214 ? 19.802 -3.174 15.197 1.00 83.31 214 ASN A O 1
ATOM 1710 N N . ASN A 1 215 ? 18.181 -2.210 13.972 1.00 85.94 215 ASN A N 1
ATOM 1711 C CA . ASN A 1 215 ? 18.518 -0.837 14.332 1.00 85.94 215 ASN A CA 1
ATOM 1712 C C . ASN A 1 215 ? 17.592 -0.347 15.444 1.00 85.94 215 ASN A C 1
ATOM 1714 O O . ASN A 1 215 ? 16.481 -0.853 15.629 1.00 85.94 215 ASN A O 1
ATOM 1718 N N . ILE A 1 216 ? 18.038 0.673 16.170 1.00 89.38 216 ILE A N 1
ATOM 1719 C CA . ILE A 1 216 ? 17.182 1.379 17.119 1.00 89.38 216 ILE A CA 1
ATOM 1720 C C . ILE A 1 216 ? 16.301 2.337 16.322 1.00 89.38 216 ILE A C 1
ATOM 1722 O O . ILE A 1 216 ? 16.807 3.195 15.598 1.00 89.38 216 ILE A O 1
ATOM 1726 N N . LEU A 1 217 ? 14.982 2.174 16.426 1.00 89.94 217 LEU A N 1
ATOM 1727 C CA . LEU A 1 217 ? 14.026 2.974 15.668 1.00 89.94 217 LEU A CA 1
ATOM 1728 C C . LEU A 1 217 ? 13.465 4.085 16.545 1.00 89.94 217 LEU A C 1
ATOM 1730 O O . LEU A 1 217 ? 12.807 3.823 17.552 1.00 89.94 217 LEU A O 1
ATOM 1734 N N . LYS A 1 218 ? 13.673 5.327 16.125 1.00 90.25 218 LYS A N 1
ATOM 1735 C CA . LYS A 1 218 ? 13.088 6.516 16.733 1.00 90.25 218 LYS A CA 1
ATOM 1736 C C . LYS A 1 218 ? 11.848 6.924 15.948 1.00 90.25 218 LYS A C 1
ATOM 1738 O O . LYS A 1 218 ? 11.928 7.240 14.761 1.00 90.25 218 LYS A O 1
ATOM 1743 N N . VAL A 1 219 ? 10.687 6.928 16.595 1.00 90.81 219 VAL A N 1
ATOM 1744 C CA . VAL A 1 219 ? 9.433 7.367 15.965 1.00 90.81 219 VAL A CA 1
ATOM 1745 C C . VAL A 1 219 ? 9.405 8.894 15.917 1.00 90.81 219 VAL A C 1
ATOM 1747 O O . VAL A 1 219 ? 9.569 9.559 16.937 1.00 90.81 219 VAL A O 1
ATOM 1750 N N . ASN A 1 220 ? 9.181 9.456 14.729 1.00 90.06 220 ASN A N 1
ATOM 1751 C CA . ASN A 1 220 ? 9.152 10.900 14.479 1.00 90.06 220 ASN A CA 1
ATOM 1752 C C . ASN A 1 220 ? 7.743 11.421 14.149 1.00 90.06 220 ASN A C 1
ATOM 1754 O O . ASN A 1 220 ? 7.452 12.603 14.354 1.00 90.06 220 ASN A O 1
ATOM 1758 N N . SER A 1 221 ? 6.835 10.557 13.690 1.00 91.81 221 SER A N 1
ATOM 1759 C CA . SER A 1 221 ? 5.447 10.925 13.419 1.00 91.81 221 SER A CA 1
ATOM 1760 C C . SER A 1 221 ? 4.491 9.754 13.603 1.00 91.81 221 SER A C 1
ATOM 1762 O O . SER A 1 221 ? 4.838 8.597 13.386 1.00 91.81 221 SER A O 1
ATOM 1764 N N . ILE A 1 222 ? 3.269 10.073 14.019 1.00 92.75 222 ILE A N 1
ATOM 1765 C CA . ILE A 1 222 ? 2.183 9.116 14.218 1.00 92.75 222 ILE A CA 1
ATOM 1766 C C . ILE A 1 222 ? 0.966 9.634 13.472 1.00 92.75 222 ILE A C 1
ATOM 1768 O O . ILE A 1 222 ? 0.524 10.758 13.724 1.00 92.75 222 ILE A O 1
ATOM 1772 N N . TRP A 1 223 ? 0.431 8.848 12.546 1.00 95.12 223 TRP A N 1
ATOM 1773 C CA . TRP A 1 223 ? -0.814 9.154 11.854 1.00 95.12 223 TRP A CA 1
ATOM 1774 C C . TRP A 1 223 ? -1.846 8.088 12.188 1.00 95.12 223 TRP A C 1
ATOM 1776 O O . TRP A 1 223 ? -1.531 6.903 12.280 1.00 95.12 223 TRP A O 1
ATOM 1786 N N . LEU A 1 224 ? -3.086 8.522 12.348 1.00 96.06 224 LEU A N 1
ATOM 1787 C CA . LEU A 1 224 ? -4.232 7.659 12.554 1.00 96.06 224 LEU A CA 1
ATOM 1788 C C . LEU A 1 224 ? -5.218 7.900 11.424 1.00 96.06 224 LEU A C 1
ATOM 1790 O O . LEU A 1 224 ? -5.574 9.048 11.144 1.00 96.06 224 LEU A O 1
ATOM 1794 N N . LEU A 1 225 ? -5.647 6.815 10.787 1.00 96.62 225 LEU A N 1
ATOM 1795 C CA . LEU A 1 225 ? -6.756 6.822 9.846 1.00 96.62 225 LEU A CA 1
ATOM 1796 C C . LEU A 1 225 ? -7.824 5.870 10.355 1.00 96.62 225 LEU A C 1
ATOM 1798 O O . LEU A 1 225 ? -7.506 4.732 10.671 1.00 96.62 225 LEU A O 1
ATOM 1802 N N . ALA A 1 226 ? -9.076 6.299 10.407 1.00 95.75 226 ALA A N 1
ATOM 1803 C CA . ALA A 1 226 ? -10.176 5.439 10.810 1.00 95.75 226 ALA A CA 1
ATOM 1804 C C . ALA A 1 226 ? -11.357 5.559 9.852 1.00 95.75 226 ALA A C 1
ATOM 1806 O O . ALA A 1 226 ? -11.658 6.636 9.333 1.00 95.75 226 ALA A O 1
ATOM 1807 N N . ARG A 1 227 ? -12.055 4.450 9.631 1.00 92.69 227 ARG A N 1
ATOM 1808 C CA . ARG A 1 227 ? -13.360 4.457 8.973 1.00 92.69 227 ARG A CA 1
ATOM 1809 C C . ARG A 1 227 ? -14.419 4.490 10.064 1.00 92.69 227 ARG A C 1
ATOM 1811 O O . ARG A 1 227 ? -14.710 3.455 10.652 1.00 92.69 227 ARG A O 1
ATOM 1818 N N . CYS A 1 228 ? -14.957 5.674 10.335 1.00 92.44 228 CYS A N 1
ATOM 1819 C CA . CYS A 1 228 ? -16.027 5.860 11.311 1.00 92.44 228 CYS A CA 1
ATOM 1820 C C . CYS A 1 228 ? -17.355 6.185 10.618 1.00 92.44 228 CYS A C 1
ATOM 1822 O O . CYS A 1 228 ? -17.358 6.814 9.558 1.00 92.44 228 CYS A O 1
ATOM 1824 N N . MET A 1 229 ? -18.469 5.771 11.222 1.00 87.69 229 MET A N 1
ATOM 1825 C CA . MET A 1 229 ? -19.821 6.038 10.716 1.00 87.69 229 MET A CA 1
ATOM 1826 C C . MET A 1 229 ? -20.330 7.442 11.062 1.00 87.69 229 MET A C 1
ATOM 1828 O O . MET A 1 229 ? -21.078 8.025 10.277 1.00 87.69 229 MET A O 1
ATOM 1832 N N . ASP A 1 230 ? -19.954 7.983 12.225 1.00 86.50 230 ASP A N 1
ATOM 1833 C CA . ASP A 1 230 ? -20.262 9.368 12.593 1.00 86.50 230 ASP A CA 1
ATOM 1834 C C . ASP A 1 230 ? -19.338 10.315 11.813 1.00 86.50 230 ASP A C 1
ATOM 1836 O O . ASP A 1 230 ? -18.170 10.004 11.597 1.00 86.50 230 ASP A O 1
ATOM 1840 N N . GLY A 1 231 ? -19.851 11.468 11.380 1.00 86.12 231 GLY A N 1
ATOM 1841 C CA . GLY A 1 231 ? -19.053 12.500 10.706 1.00 86.12 231 GLY A CA 1
ATOM 1842 C C . GLY A 1 231 ? -18.327 13.450 11.667 1.00 86.12 231 GLY A C 1
ATOM 1843 O O . GLY A 1 231 ? -17.696 14.409 11.220 1.00 86.12 231 GLY A O 1
ATOM 1844 N N . GLY A 1 232 ? -18.481 13.256 12.976 1.00 91.88 232 GLY A N 1
ATOM 1845 C CA . GLY A 1 232 ? -17.901 14.085 14.022 1.00 91.88 232 GLY A CA 1
ATOM 1846 C C . GLY A 1 232 ? -16.415 13.823 14.284 1.00 91.88 232 GLY A C 1
ATOM 1847 O O . GLY A 1 232 ? -15.788 12.922 13.740 1.00 91.88 232 GLY A O 1
ATOM 1848 N N . SER A 1 233 ? -15.829 14.629 15.170 1.00 93.50 233 SER A N 1
ATOM 1849 C CA . SER A 1 233 ? -14.443 14.433 15.606 1.00 93.50 233 SER A CA 1
ATOM 1850 C C . SER A 1 233 ? -14.363 13.334 16.662 1.00 93.50 233 SER A C 1
ATOM 1852 O O . SER A 1 233 ? -14.964 13.462 17.730 1.00 93.50 233 SER A O 1
ATOM 1854 N N . TYR A 1 234 ? -13.540 12.319 16.413 1.00 94.50 234 TYR A N 1
ATOM 1855 C CA . TYR A 1 234 ? -13.160 11.332 17.424 1.00 94.50 234 TYR A CA 1
ATOM 1856 C C . TYR A 1 234 ? -11.860 11.762 18.105 1.00 94.50 234 TYR A C 1
ATOM 1858 O O . TYR A 1 234 ? -10.968 12.321 17.465 1.00 94.50 234 TYR A O 1
ATOM 1866 N N . SER A 1 235 ? -11.747 11.499 19.405 1.00 93.25 235 SER A N 1
ATOM 1867 C CA . SER A 1 235 ? -10.548 11.797 20.191 1.00 93.25 235 SER A CA 1
ATOM 1868 C C . SER A 1 235 ? -9.821 10.503 20.519 1.00 93.25 235 SER A C 1
ATOM 1870 O O . SER A 1 235 ? -10.381 9.620 21.168 1.00 93.25 235 SER A O 1
ATOM 1872 N N . VAL A 1 236 ? -8.580 10.378 20.058 1.00 91.75 236 VAL A N 1
ATOM 1873 C CA . VAL A 1 236 ? -7.736 9.213 20.317 1.00 91.75 236 VAL A CA 1
ATOM 1874 C C . VAL A 1 236 ? -6.602 9.612 21.245 1.00 91.75 236 VAL A C 1
ATOM 1876 O O . VAL A 1 236 ? -5.819 10.499 20.923 1.00 91.75 236 VAL A O 1
ATOM 1879 N N . VAL A 1 237 ? -6.492 8.954 22.392 1.00 89.00 237 VAL A N 1
ATOM 1880 C CA . VAL A 1 237 ? -5.368 9.103 23.317 1.00 89.00 237 VAL A CA 1
ATOM 1881 C C . VAL A 1 237 ? -4.419 7.938 23.094 1.00 89.00 237 VAL A C 1
ATOM 1883 O O . VAL A 1 237 ? -4.784 6.792 23.340 1.00 89.00 237 VAL A O 1
ATOM 1886 N N . LEU A 1 238 ? -3.209 8.226 22.620 1.00 85.25 238 LEU A N 1
ATOM 1887 C CA . LEU A 1 238 ? -2.175 7.223 22.403 1.00 85.25 238 LEU A CA 1
ATOM 1888 C C . LEU A 1 238 ? -1.115 7.301 23.502 1.00 85.25 238 LEU A C 1
ATOM 1890 O O . LEU A 1 238 ? -0.474 8.332 23.692 1.00 85.25 238 LEU A O 1
ATOM 1894 N N . ASN A 1 239 ? -0.897 6.176 24.163 1.00 78.50 239 ASN A N 1
ATOM 1895 C CA . ASN A 1 239 ? 0.169 5.943 25.116 1.00 78.50 239 ASN A CA 1
ATOM 1896 C C . ASN A 1 239 ? 1.085 4.831 24.571 1.00 78.50 239 ASN A C 1
ATOM 1898 O O . ASN A 1 239 ? 0.884 3.671 24.927 1.00 78.50 239 ASN A O 1
ATOM 1902 N N . PRO A 1 240 ? 2.094 5.126 23.726 1.00 68.31 240 PRO A N 1
ATOM 1903 C CA . PRO A 1 240 ? 3.367 4.432 23.929 1.00 68.31 240 PRO A CA 1
ATOM 1904 C C . PRO A 1 240 ? 3.872 4.821 25.328 1.00 68.31 240 PRO A C 1
ATOM 1906 O O . PRO A 1 240 ? 3.483 5.898 25.770 1.00 68.31 240 PRO A O 1
ATOM 1909 N N . PRO A 1 241 ? 4.697 4.041 26.049 1.00 56.47 241 PRO A N 1
ATOM 1910 C CA . PRO A 1 241 ? 5.224 4.497 27.335 1.00 56.47 241 PRO A CA 1
ATOM 1911 C C . PRO A 1 241 ? 5.962 5.831 27.141 1.00 56.47 241 PRO A C 1
ATOM 1913 O O . PRO A 1 241 ? 7.096 5.876 26.676 1.00 56.47 241 PRO A O 1
ATOM 1916 N N . LEU A 1 242 ? 5.264 6.926 27.433 1.00 53.09 242 LEU A N 1
ATOM 1917 C CA . LEU A 1 242 ? 5.765 8.286 27.398 1.00 53.09 242 LEU A CA 1
ATOM 1918 C C . LEU A 1 242 ? 6.187 8.642 28.824 1.00 53.09 242 LEU A C 1
ATOM 1920 O O . LEU A 1 242 ? 5.605 8.134 29.790 1.00 53.09 242 LEU A O 1
ATOM 1924 N N . PRO A 1 243 ? 7.221 9.473 28.989 1.00 52.88 243 PRO A N 1
ATOM 1925 C CA . PRO A 1 243 ? 7.721 9.836 30.307 1.00 52.88 243 PRO A CA 1
ATOM 1926 C C . PRO A 1 243 ? 6.623 10.493 31.154 1.00 52.88 243 PRO A C 1
ATOM 1928 O O . PRO A 1 243 ? 5.861 11.345 30.690 1.00 52.88 243 PRO A O 1
ATOM 1931 N N . ALA A 1 244 ? 6.547 10.099 32.424 1.00 53.78 244 ALA A N 1
ATOM 1932 C CA . ALA A 1 244 ? 5.623 10.694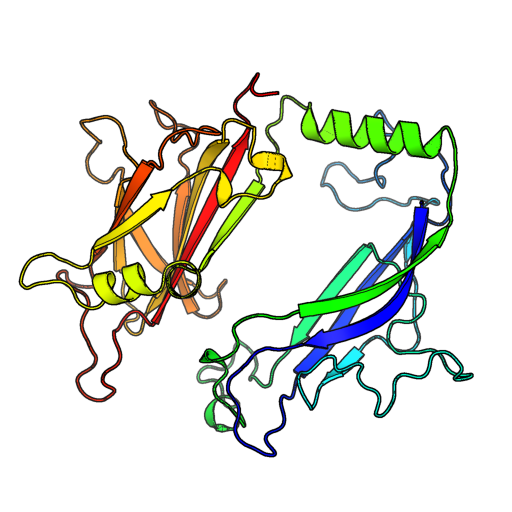 33.377 1.00 53.78 244 ALA A CA 1
ATOM 1933 C C . ALA A 1 244 ? 6.215 11.980 33.997 1.00 53.78 244 ALA A C 1
ATOM 1935 O O . ALA A 1 244 ? 7.383 11.970 34.389 1.00 53.78 244 ALA A O 1
ATOM 1936 N N . PRO A 1 245 ? 5.421 13.053 34.196 1.00 54.19 245 PRO A N 1
ATOM 1937 C CA . PRO A 1 245 ? 4.031 13.218 33.788 1.00 54.19 245 PRO A CA 1
ATOM 1938 C C . PRO A 1 245 ? 3.921 13.847 32.386 1.00 54.19 245 PRO A C 1
ATOM 1940 O O . PRO A 1 245 ? 4.591 14.844 32.099 1.00 54.19 245 PRO A O 1
ATOM 1943 N N . PRO A 1 246 ? 3.023 13.350 31.527 1.00 55.62 246 PRO A N 1
ATOM 1944 C CA . PRO A 1 246 ? 2.810 13.970 30.233 1.00 55.62 246 PRO A CA 1
ATOM 1945 C C . PRO A 1 246 ? 2.048 15.300 30.353 1.00 55.62 246 PRO A C 1
ATOM 1947 O O . PRO A 1 246 ? 1.095 15.396 31.135 1.00 55.62 246 PRO A O 1
ATOM 1950 N N . PRO A 1 247 ? 2.395 16.336 29.563 1.00 55.78 247 PRO A N 1
ATOM 1951 C CA . PRO A 1 247 ? 1.603 17.561 29.490 1.00 55.78 247 PRO A CA 1
ATOM 1952 C C . PRO A 1 247 ? 0.154 17.267 29.071 1.00 55.78 247 PRO A C 1
ATOM 1954 O O . PRO A 1 247 ? -0.094 16.382 28.246 1.00 55.78 247 PRO A O 1
ATOM 1957 N N . ALA A 1 248 ? -0.814 18.024 29.594 1.00 53.53 248 ALA A N 1
ATOM 1958 C CA . ALA A 1 248 ? -2.230 17.849 29.262 1.00 53.53 248 ALA A CA 1
ATOM 1959 C C . ALA A 1 248 ? -2.466 17.924 27.736 1.00 53.53 248 ALA A C 1
ATOM 1961 O O . ALA A 1 248 ? -2.053 18.881 27.085 1.00 53.53 248 ALA A O 1
ATOM 1962 N N . GLY A 1 249 ? -3.097 16.897 27.150 1.00 57.53 249 GLY A N 1
ATOM 1963 C CA . GLY A 1 249 ? -3.362 16.806 25.702 1.00 57.53 249 GLY A CA 1
ATOM 1964 C C . GLY A 1 249 ? -2.168 16.373 24.830 1.00 57.53 249 GLY A C 1
ATOM 1965 O O . GLY A 1 249 ? -2.320 16.182 23.620 1.00 57.53 249 GLY A O 1
ATOM 1966 N N . SER A 1 250 ? -0.983 16.139 25.409 1.00 61.25 250 SER A N 1
ATOM 1967 C CA . SER A 1 250 ? 0.216 15.693 24.670 1.00 61.25 250 SER A CA 1
ATOM 1968 C C . SER A 1 250 ? 0.105 14.282 24.073 1.00 61.25 250 SER A C 1
ATOM 1970 O O . SER A 1 250 ? 0.903 13.917 23.213 1.00 61.25 250 SER A O 1
ATOM 1972 N N . HIS A 1 251 ? -0.938 13.524 24.400 1.00 74.88 251 HIS A N 1
ATOM 1973 C CA . HIS A 1 251 ? -1.200 12.176 23.870 1.00 74.88 251 HIS A CA 1
ATOM 1974 C C . HIS A 1 251 ? -2.433 12.095 22.984 1.00 74.88 251 HIS A C 1
ATOM 1976 O O . HIS A 1 251 ? -2.711 11.058 22.394 1.00 74.88 251 HIS A O 1
ATOM 1982 N N . THR A 1 252 ? -3.172 13.195 22.878 1.00 86.94 252 THR A N 1
ATOM 1983 C CA . THR A 1 252 ? -4.418 13.214 22.130 1.00 86.94 252 THR A CA 1
ATOM 1984 C C . THR A 1 252 ? -4.148 13.543 20.666 1.00 86.94 252 THR A C 1
ATOM 1986 O O . THR A 1 252 ? -3.356 14.440 20.351 1.00 86.94 252 THR A O 1
ATOM 1989 N N . ILE A 1 253 ? -4.804 12.799 19.785 1.00 91.44 253 ILE A N 1
ATOM 1990 C CA . ILE A 1 253 ? -4.916 13.016 18.350 1.00 91.44 253 ILE A CA 1
ATOM 1991 C C . ILE A 1 253 ? -6.413 13.046 18.054 1.00 91.44 253 ILE A C 1
ATOM 1993 O O . ILE A 1 253 ? -7.108 12.046 18.219 1.00 91.44 253 ILE A O 1
ATOM 1997 N N . ASN A 1 254 ? -6.912 14.205 17.636 1.00 93.62 254 ASN A N 1
ATOM 1998 C CA . ASN A 1 254 ? -8.277 14.305 17.141 1.00 93.62 254 ASN A CA 1
ATOM 1999 C C . ASN A 1 254 ? -8.278 13.898 15.671 1.00 93.62 254 ASN A C 1
ATOM 2001 O O . ASN A 1 254 ? -7.501 14.445 14.885 1.00 93.62 254 ASN A O 1
ATOM 2005 N N . ILE A 1 255 ? -9.130 12.944 15.315 1.00 95.38 255 ILE A N 1
ATOM 2006 C CA . ILE A 1 255 ? -9.303 12.496 13.936 1.00 95.38 255 ILE A CA 1
ATOM 2007 C C . ILE A 1 255 ? -10.628 13.039 13.393 1.00 95.38 255 ILE A C 1
ATOM 2009 O O . ILE A 1 255 ? -11.667 12.956 14.051 1.00 95.38 255 ILE A O 1
ATOM 2013 N N . VAL A 1 256 ? -10.578 13.623 12.197 1.00 95.19 256 VAL A N 1
ATOM 2014 C CA . VAL A 1 256 ? -11.720 14.269 11.526 1.00 95.19 256 VAL A CA 1
ATOM 2015 C C . VAL A 1 256 ? -11.837 13.778 10.084 1.00 95.19 256 VAL A C 1
ATOM 2017 O O . VAL A 1 256 ? -10.807 13.436 9.497 1.00 95.19 256 VAL A O 1
ATOM 2020 N N . PRO A 1 257 ? -13.038 13.743 9.479 1.00 93.50 257 PRO A N 1
ATOM 2021 C CA . PRO A 1 257 ? -13.197 13.306 8.094 1.00 93.50 257 PRO A CA 1
ATOM 2022 C C . PRO A 1 257 ? -12.293 14.087 7.131 1.00 93.50 257 PRO A C 1
ATOM 2024 O O . PRO A 1 257 ? -12.278 15.318 7.138 1.00 93.50 257 PRO A O 1
ATOM 2027 N N . SER A 1 258 ? -11.557 13.377 6.275 1.00 91.44 258 SER A N 1
ATOM 2028 C CA . SER A 1 258 ? -10.638 13.964 5.298 1.00 91.44 258 SER A CA 1
ATOM 2029 C C . SER A 1 258 ? -10.992 13.551 3.872 1.00 91.44 258 SER A C 1
ATOM 2031 O O . SER A 1 258 ? -11.009 12.369 3.528 1.00 91.44 258 SER A O 1
ATOM 2033 N N . THR A 1 259 ? -11.211 14.537 3.000 1.00 85.12 259 THR A N 1
ATOM 2034 C CA . THR A 1 259 ? -11.465 14.311 1.566 1.00 85.12 259 THR A CA 1
ATOM 2035 C C . THR A 1 259 ? -10.236 13.772 0.833 1.00 85.12 259 THR A C 1
ATOM 2037 O O . THR A 1 259 ? -10.386 13.026 -0.132 1.00 85.12 259 THR A O 1
ATOM 2040 N N . GLN A 1 260 ? -9.026 14.080 1.317 1.00 85.50 260 GLN A N 1
ATOM 2041 C CA . GLN A 1 260 ? -7.769 13.555 0.772 1.00 85.50 260 GLN A CA 1
ATOM 2042 C C . GLN A 1 260 ? -7.690 12.027 0.886 1.00 85.50 260 GLN A C 1
ATOM 2044 O O . GLN A 1 260 ? -7.132 11.372 0.010 1.00 85.50 260 GLN A O 1
ATOM 2049 N N . TYR A 1 261 ? -8.269 11.466 1.950 1.00 86.38 261 TYR A N 1
ATOM 2050 C CA . TYR A 1 261 ? -8.268 10.031 2.231 1.00 86.38 261 TYR A CA 1
ATOM 2051 C C . TYR A 1 261 ? -9.645 9.401 1.995 1.00 86.38 261 TYR A C 1
ATOM 2053 O O . TYR A 1 261 ? -10.050 8.492 2.714 1.00 86.38 261 TYR A O 1
ATOM 2061 N N . GLY A 1 262 ? -10.396 9.903 1.008 1.00 79.69 262 GLY A N 1
ATOM 2062 C CA . GLY A 1 262 ? -11.666 9.300 0.594 1.00 79.69 262 GLY A CA 1
ATOM 2063 C C . GLY A 1 262 ? -12.740 9.279 1.689 1.00 79.69 262 GLY A C 1
ATOM 2064 O O . GLY A 1 262 ? -13.559 8.365 1.720 1.00 79.69 262 GLY A O 1
ATOM 2065 N N . GLY A 1 263 ? -12.717 10.253 2.604 1.00 85.25 263 GLY A N 1
ATOM 2066 C CA . GLY A 1 263 ? -13.670 10.370 3.711 1.00 85.25 263 GLY A CA 1
ATOM 2067 C C . GLY A 1 263 ? -13.261 9.645 4.995 1.00 85.25 263 GLY A C 1
ATOM 2068 O O . GLY A 1 263 ? -14.008 9.700 5.968 1.00 85.25 263 GLY A O 1
ATOM 2069 N N . LEU A 1 264 ? -12.088 8.998 5.040 1.00 92.06 264 LEU A N 1
ATOM 2070 C CA . LEU A 1 264 ? -11.549 8.469 6.295 1.00 92.06 264 LEU A CA 1
ATOM 2071 C C . LEU A 1 264 ? -11.316 9.600 7.302 1.00 92.06 264 LEU A C 1
ATOM 2073 O O . LEU A 1 264 ? -10.900 10.703 6.941 1.00 92.06 264 LEU A O 1
ATOM 2077 N N . HIS A 1 265 ? -11.544 9.302 8.577 1.00 96.06 265 HIS A N 1
ATOM 2078 C CA . HIS A 1 265 ? -11.145 10.171 9.670 1.00 96.06 265 HIS A CA 1
ATOM 2079 C C . HIS A 1 265 ? -9.632 10.145 9.782 1.00 96.06 265 HIS A C 1
ATOM 2081 O O . HIS A 1 265 ? -9.049 9.075 9.907 1.00 96.06 265 HIS A O 1
ATOM 2087 N N . TYR A 1 266 ? -8.999 11.307 9.741 1.00 97.00 266 TYR A N 1
ATOM 2088 C CA . TYR A 1 266 ? -7.553 11.444 9.776 1.00 97.00 266 TYR A CA 1
ATOM 2089 C C . TYR A 1 266 ? -7.131 12.415 10.869 1.00 97.00 266 TYR A C 1
ATOM 2091 O O . TYR A 1 266 ? -7.743 13.467 11.064 1.00 97.00 266 TYR A O 1
ATOM 2099 N N . GLY A 1 267 ? -6.040 12.073 11.540 1.00 95.00 267 GLY A N 1
ATOM 2100 C CA . GLY A 1 267 ? -5.304 12.969 12.415 1.00 95.00 267 GLY A CA 1
ATOM 2101 C C . GLY A 1 267 ? -3.858 12.513 12.510 1.00 95.00 267 GLY A C 1
ATOM 2102 O O . GLY A 1 267 ? -3.549 11.330 12.363 1.00 95.00 267 GLY A O 1
ATOM 2103 N N . SER A 1 268 ? -2.950 13.451 12.743 1.00 93.31 268 SER A N 1
ATOM 2104 C CA . SER A 1 268 ? -1.535 13.138 12.880 1.00 93.31 268 SER A CA 1
ATOM 2105 C C . SER A 1 268 ? -0.868 13.972 13.956 1.00 93.31 268 SER A C 1
ATOM 2107 O O . SER A 1 268 ? -1.368 15.014 14.387 1.00 93.31 268 SER A O 1
ATOM 2109 N N . LYS A 1 269 ? 0.282 13.479 14.405 1.00 90.12 269 LYS A N 1
ATOM 2110 C CA . LYS A 1 269 ? 1.120 14.121 15.401 1.00 90.12 269 LYS A CA 1
ATOM 2111 C C . LYS A 1 269 ? 2.581 13.967 15.021 1.00 90.12 269 LYS A C 1
ATOM 2113 O O . LYS A 1 269 ? 3.040 12.862 14.742 1.00 90.12 269 LYS A O 1
ATOM 2118 N N . ASN A 1 270 ? 3.308 15.078 15.027 1.00 88.94 270 ASN A N 1
ATOM 2119 C CA . ASN A 1 270 ? 4.763 15.054 14.978 1.00 88.94 270 ASN A CA 1
ATOM 2120 C C . ASN A 1 270 ? 5.286 14.837 16.404 1.00 88.94 270 ASN A C 1
ATOM 2122 O O . ASN A 1 270 ? 4.877 15.540 17.328 1.00 88.94 270 ASN A O 1
ATOM 2126 N N . VAL A 1 271 ? 6.151 13.842 16.568 1.00 86.62 271 VAL A N 1
ATOM 2127 C CA . VAL A 1 271 ? 6.753 13.442 17.846 1.00 86.62 271 VAL A CA 1
ATOM 2128 C C . VAL A 1 271 ? 8.285 13.499 17.808 1.00 86.62 271 VAL A C 1
ATOM 2130 O O . VAL A 1 271 ? 8.942 13.073 18.751 1.00 86.62 271 VAL A O 1
ATOM 2133 N N . ALA A 1 272 ? 8.868 14.082 16.756 1.00 84.25 272 ALA A N 1
ATOM 2134 C CA . ALA A 1 272 ? 10.316 14.176 16.570 1.00 84.25 272 ALA A CA 1
ATOM 2135 C C . ALA A 1 272 ? 11.020 15.013 17.653 1.00 84.25 272 ALA A C 1
ATOM 2137 O O . ALA A 1 272 ? 12.182 14.758 17.962 1.00 84.25 272 ALA A O 1
ATOM 2138 N N . ALA A 1 273 ? 10.316 16.003 18.214 1.00 79.75 273 ALA A N 1
ATOM 2139 C CA . ALA A 1 273 ? 10.829 16.953 19.204 1.00 79.75 273 ALA A CA 1
ATOM 2140 C C . ALA A 1 273 ? 10.330 16.680 20.638 1.00 79.75 273 ALA A C 1
ATOM 2142 O O . ALA A 1 273 ? 10.337 17.585 21.474 1.00 79.75 273 ALA A O 1
ATOM 2143 N N . LEU A 1 274 ? 9.844 15.466 20.928 1.00 77.38 274 LEU A N 1
ATOM 2144 C CA . LEU A 1 274 ? 9.553 15.074 22.309 1.00 77.38 274 LEU A CA 1
ATOM 2145 C C . LEU A 1 274 ? 10.847 15.079 23.138 1.00 77.38 274 LEU A C 1
ATOM 2147 O O . LEU A 1 274 ? 11.897 14.682 22.639 1.00 77.38 274 LEU A O 1
ATOM 2151 N N . ALA A 1 275 ? 10.758 15.531 24.395 1.00 73.62 275 ALA A N 1
ATOM 2152 C CA . ALA A 1 275 ? 11.904 15.579 25.307 1.00 73.62 275 ALA A CA 1
ATOM 2153 C C . ALA A 1 275 ? 12.505 14.184 25.543 1.00 73.62 275 ALA A C 1
ATOM 2155 O O . ALA A 1 275 ? 13.723 14.044 25.506 1.00 73.62 275 ALA A O 1
ATOM 2156 N N . ASP A 1 276 ? 11.645 13.171 25.688 1.00 77.62 276 ASP A N 1
ATOM 2157 C CA . ASP A 1 276 ? 12.035 11.765 25.631 1.00 77.62 276 ASP A CA 1
ATOM 2158 C C . ASP A 1 276 ? 11.468 11.143 24.343 1.00 77.62 276 ASP A C 1
ATOM 2160 O O . ASP A 1 276 ? 10.244 11.137 24.146 1.00 77.62 276 ASP A O 1
ATOM 2164 N N . PRO A 1 277 ? 12.328 10.662 23.429 1.00 81.94 277 PRO A N 1
ATOM 2165 C CA . PRO A 1 277 ? 11.895 10.093 22.161 1.00 81.94 277 PRO A CA 1
ATOM 2166 C C . PRO A 1 277 ? 11.206 8.738 22.353 1.00 81.94 277 PRO A C 1
ATOM 2168 O O . PRO A 1 277 ? 11.554 7.951 23.231 1.00 81.94 277 PRO A O 1
ATOM 2171 N N . ILE A 1 278 ? 10.253 8.430 21.471 1.00 87.12 278 ILE A N 1
ATOM 2172 C CA . ILE A 1 278 ? 9.654 7.094 21.403 1.00 87.12 278 ILE A CA 1
ATOM 2173 C C . ILE A 1 278 ? 10.637 6.183 20.667 1.00 87.12 278 ILE A C 1
ATOM 2175 O O . ILE A 1 278 ? 10.807 6.299 19.449 1.00 87.12 278 ILE A O 1
ATOM 2179 N N . ILE A 1 279 ? 11.273 5.287 21.419 1.00 88.31 279 ILE A N 1
ATOM 2180 C CA . ILE A 1 279 ? 12.284 4.355 20.922 1.00 88.31 279 ILE A CA 1
ATOM 2181 C C . ILE A 1 279 ? 11.707 2.941 20.851 1.00 88.31 279 ILE A C 1
ATOM 2183 O O . ILE A 1 279 ? 11.080 2.456 21.792 1.00 88.31 279 ILE A O 1
ATOM 2187 N N . ILE A 1 280 ? 11.970 2.256 19.741 1.00 88.62 280 ILE A N 1
ATOM 2188 C CA . ILE A 1 280 ? 11.728 0.826 19.567 1.00 88.62 280 ILE A CA 1
ATOM 2189 C C . ILE A 1 280 ? 13.091 0.167 19.370 1.00 88.62 280 ILE A C 1
ATOM 2191 O O . ILE A 1 280 ? 13.709 0.289 18.311 1.00 88.62 280 ILE A O 1
ATOM 2195 N N . ALA A 1 281 ? 13.571 -0.510 20.412 1.00 87.56 281 ALA A N 1
ATOM 2196 C CA . ALA A 1 281 ? 14.873 -1.160 20.400 1.00 87.56 281 ALA A CA 1
AT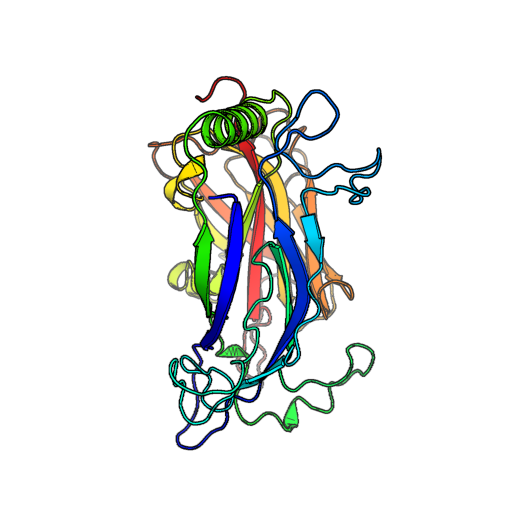OM 2197 C C . ALA A 1 281 ? 14.817 -2.556 19.738 1.00 87.56 281 ALA A C 1
ATOM 2199 O O . ALA A 1 281 ? 13.801 -3.265 19.806 1.00 87.56 281 ALA A O 1
ATOM 2200 N N . PRO A 1 282 ? 15.907 -2.986 19.082 1.00 87.81 282 PRO A N 1
ATOM 2201 C CA . PRO A 1 282 ? 16.030 -4.339 18.564 1.00 87.81 282 PRO A CA 1
ATOM 2202 C C . PRO A 1 282 ? 16.214 -5.334 19.719 1.00 87.81 282 PRO A C 1
ATOM 2204 O O . PRO A 1 282 ? 16.853 -5.031 20.722 1.00 87.81 282 PRO A O 1
ATOM 2207 N N . HIS A 1 283 ? 15.669 -6.544 19.571 1.00 79.12 283 HIS A N 1
ATOM 2208 C CA . HIS A 1 283 ? 15.857 -7.667 20.510 1.00 79.12 283 HIS A CA 1
ATOM 2209 C C . HIS A 1 283 ? 15.455 -7.432 21.982 1.00 79.12 283 HIS A C 1
ATOM 2211 O O . HIS A 1 283 ? 15.814 -8.241 22.837 1.00 79.12 283 HIS A O 1
ATOM 2217 N N . THR A 1 284 ? 14.700 -6.379 22.294 1.00 78.88 284 THR A N 1
ATOM 2218 C CA . THR A 1 284 ? 14.123 -6.168 23.627 1.00 78.88 284 THR A CA 1
ATOM 2219 C C . THR A 1 284 ? 12.729 -6.775 23.731 1.00 78.88 284 THR A C 1
ATOM 2221 O O . THR A 1 284 ? 12.085 -7.080 22.720 1.00 78.88 284 THR A O 1
ATOM 2224 N N . ASP A 1 285 ? 12.241 -6.915 24.964 1.00 80.69 285 ASP A N 1
ATOM 2225 C CA . ASP A 1 285 ? 10.843 -7.255 25.198 1.00 80.69 285 ASP A CA 1
ATOM 2226 C C . ASP A 1 285 ? 9.919 -6.214 24.537 1.00 80.69 285 ASP A C 1
ATOM 2228 O O . ASP A 1 285 ? 10.274 -5.029 24.462 1.00 80.69 285 ASP A O 1
ATOM 2232 N N . PRO A 1 286 ? 8.751 -6.635 24.015 1.00 82.69 286 PRO A N 1
ATOM 2233 C CA . PRO A 1 286 ? 7.791 -5.713 23.430 1.00 82.69 286 PRO A CA 1
ATOM 2234 C C . PRO A 1 286 ? 7.360 -4.631 24.424 1.00 82.69 286 PRO A C 1
ATOM 2236 O O . PRO A 1 286 ? 7.103 -4.912 25.593 1.00 82.69 286 PRO A O 1
ATOM 2239 N N . SER A 1 287 ? 7.227 -3.400 23.936 1.00 84.44 287 SER A N 1
ATOM 2240 C CA . SER A 1 287 ? 6.635 -2.306 24.708 1.00 84.44 287 SER A CA 1
ATOM 2241 C C . SER A 1 287 ? 5.128 -2.264 24.468 1.00 84.44 287 SER A C 1
ATOM 2243 O O . SER A 1 287 ? 4.697 -2.135 23.323 1.00 84.44 287 SER A O 1
ATOM 2245 N N . THR A 1 288 ? 4.321 -2.366 25.522 1.00 87.75 288 THR A N 1
ATOM 2246 C CA . THR A 1 288 ? 2.859 -2.300 25.392 1.00 87.75 288 THR A CA 1
ATOM 2247 C C . THR A 1 288 ? 2.410 -0.855 25.203 1.00 87.75 288 THR A C 1
ATOM 2249 O O . THR A 1 288 ? 2.690 0.020 26.022 1.00 87.75 288 THR A O 1
ATOM 2252 N N . TRP A 1 289 ? 1.732 -0.600 24.090 1.00 89.25 289 TRP A N 1
ATOM 2253 C CA . TRP A 1 289 ? 1.125 0.674 23.741 1.00 89.25 289 TRP A CA 1
ATOM 2254 C C . TRP A 1 289 ? -0.384 0.565 23.919 1.00 89.25 289 TRP A C 1
ATOM 2256 O O . TRP A 1 289 ? -0.985 -0.441 23.548 1.00 89.25 289 TRP A O 1
ATOM 2266 N N . HIS A 1 290 ? -1.005 1.620 24.431 1.00 89.31 290 HIS A N 1
ATOM 2267 C CA . HIS A 1 290 ? -2.453 1.717 24.564 1.00 89.31 290 HIS A CA 1
ATOM 2268 C C . HIS A 1 290 ? -2.989 2.834 23.676 1.00 89.31 290 HIS A C 1
ATOM 2270 O O . HIS A 1 290 ? -2.477 3.951 23.688 1.00 89.31 290 HIS A O 1
ATOM 2276 N N . LEU A 1 291 ? -4.045 2.547 22.928 1.00 90.88 291 LEU A N 1
ATOM 2277 C CA . LEU A 1 291 ? -4.796 3.521 22.150 1.00 90.88 291 LEU A CA 1
ATOM 2278 C C . LEU A 1 291 ? -6.228 3.544 22.673 1.00 90.88 291 LEU A C 1
ATOM 2280 O O . LEU A 1 291 ? -6.966 2.580 22.498 1.00 90.88 291 LEU A O 1
ATOM 2284 N N . THR A 1 292 ? -6.628 4.644 23.301 1.00 91.44 292 THR A N 1
ATOM 2285 C CA . THR A 1 292 ? -7.994 4.834 23.799 1.00 91.44 292 THR A CA 1
ATOM 2286 C C . THR A 1 292 ? -8.762 5.738 22.854 1.00 91.44 292 THR A C 1
ATOM 2288 O O . THR A 1 292 ? -8.349 6.874 22.627 1.00 91.44 292 THR A O 1
ATOM 2291 N N . MET A 1 293 ? -9.889 5.270 22.323 1.00 92.25 293 MET A N 1
ATOM 2292 C CA . MET A 1 293 ? -10.714 6.042 21.392 1.00 92.25 293 MET A CA 1
ATOM 2293 C C . MET A 1 293 ? -12.021 6.486 22.050 1.00 92.25 293 MET A C 1
ATOM 2295 O O . MET A 1 293 ? -12.746 5.683 22.628 1.00 92.25 293 MET A O 1
ATOM 2299 N N . THR A 1 294 ? -12.316 7.781 21.944 1.00 92.06 294 THR A N 1
ATOM 2300 C CA . THR A 1 294 ? -13.535 8.423 22.447 1.00 92.06 294 THR A CA 1
ATOM 2301 C C . THR A 1 294 ? -14.345 8.963 21.276 1.00 92.06 294 THR A C 1
ATOM 2303 O O . THR A 1 294 ? -13.800 9.654 20.407 1.00 92.06 294 THR A O 1
ATOM 2306 N N . ARG A 1 295 ? -15.646 8.676 21.261 1.00 92.62 295 ARG A N 1
ATOM 2307 C CA . ARG A 1 295 ? -16.553 9.104 20.188 1.00 92.62 295 ARG A CA 1
ATOM 2308 C C . ARG A 1 295 ? -16.902 10.603 20.229 1.00 92.62 295 ARG A C 1
ATOM 2310 O O . ARG A 1 295 ? -16.698 11.249 21.266 1.00 92.62 295 ARG A O 1
ATOM 2317 N N . PRO A 1 296 ? -17.490 11.168 19.155 1.00 91.38 296 PRO A N 1
ATOM 2318 C CA . PRO A 1 296 ? -18.055 12.512 19.182 1.00 91.38 296 PRO A CA 1
ATOM 2319 C C . PRO A 1 296 ? -19.095 12.648 20.300 1.00 91.38 296 PRO A C 1
ATOM 2321 O O . PRO A 1 296 ? -19.971 11.799 20.453 1.00 91.38 296 PRO A O 1
ATOM 2324 N N . GLY A 1 297 ? -18.982 13.709 21.103 1.00 85.44 297 GLY A N 1
ATOM 2325 C CA . GLY A 1 297 ? -19.841 13.932 22.275 1.00 85.44 297 GLY A CA 1
ATOM 2326 C C . GLY A 1 297 ? -19.400 13.210 23.556 1.00 85.44 297 GLY A C 1
ATOM 2327 O O . GLY A 1 297 ? -19.952 13.492 24.617 1.00 85.44 297 GLY A O 1
ATOM 2328 N N . GLY A 1 298 ? -18.368 12.361 23.490 1.00 87.00 298 GLY A N 1
ATOM 2329 C CA . GLY A 1 298 ? -17.807 11.651 24.640 1.00 87.00 298 GLY A CA 1
ATOM 2330 C C . GLY A 1 298 ? -18.364 10.238 24.839 1.00 87.00 298 GLY A C 1
ATOM 2331 O O . GLY A 1 298 ? -19.406 9.870 24.301 1.00 87.00 298 GLY A O 1
ATOM 2332 N N . GLY A 1 299 ? -17.653 9.446 25.644 1.00 87.31 299 GLY A N 1
ATOM 2333 C CA . GLY A 1 299 ? -18.022 8.069 25.977 1.00 87.31 299 GLY A CA 1
ATOM 2334 C C . GLY A 1 299 ? -17.439 7.011 25.037 1.00 87.31 299 GLY A C 1
ATOM 2335 O O . GLY A 1 299 ? -16.591 7.295 24.186 1.00 87.31 299 GLY A O 1
ATOM 2336 N N . ASN A 1 300 ? -17.897 5.778 25.247 1.00 89.25 300 ASN A N 1
ATOM 2337 C CA . ASN A 1 300 ? -17.444 4.594 24.523 1.00 89.25 300 ASN A CA 1
ATOM 2338 C C . ASN A 1 300 ? -17.982 4.565 23.095 1.00 89.25 300 ASN A C 1
ATOM 2340 O O . ASN A 1 300 ? -19.016 5.168 22.790 1.00 89.25 300 ASN A O 1
ATOM 2344 N N . LEU A 1 301 ? -17.286 3.804 22.257 1.00 91.31 301 LEU A N 1
ATOM 2345 C CA . LEU A 1 301 ? -17.748 3.461 20.933 1.00 91.31 301 LEU A CA 1
ATOM 2346 C C . LEU A 1 301 ? -19.076 2.710 21.017 1.00 91.31 301 LEU A C 1
ATOM 2348 O O . LEU A 1 301 ? -19.262 1.870 21.899 1.00 91.31 301 LEU A O 1
ATOM 2352 N N . GLN A 1 302 ? -19.993 3.019 20.109 1.00 89.19 302 GLN A N 1
ATOM 2353 C CA . GLN A 1 302 ? -21.312 2.397 20.067 1.00 89.19 302 GLN A CA 1
ATOM 2354 C C . GLN A 1 302 ? -21.493 1.506 18.845 1.00 89.19 302 GLN A C 1
ATOM 2356 O O . GLN A 1 302 ? -20.985 1.774 17.756 1.00 89.19 302 GLN A O 1
ATOM 2361 N N . GLU A 1 303 ? -22.279 0.459 19.047 1.00 88.50 303 GLU A N 1
ATOM 2362 C CA . GLU A 1 303 ? -22.841 -0.356 17.985 1.00 88.50 303 GLU A CA 1
ATOM 2363 C C . GLU A 1 303 ? -24.098 0.315 17.431 1.00 88.50 303 GLU A C 1
ATOM 2365 O O . GLU A 1 303 ? -24.934 0.837 18.176 1.00 88.50 303 GLU A O 1
ATOM 2370 N N . ASN A 1 304 ? -24.241 0.316 16.111 1.00 83.94 304 ASN A N 1
ATOM 2371 C CA . ASN A 1 304 ? -25.462 0.765 15.472 1.00 83.94 304 ASN A CA 1
ATOM 2372 C C . ASN A 1 304 ? -26.584 -0.256 15.751 1.00 83.94 304 ASN A C 1
ATOM 2374 O O . ASN A 1 304 ? -26.466 -1.404 15.325 1.00 83.94 304 ASN A O 1
ATOM 2378 N N . PRO A 1 305 ? -27.703 0.145 16.381 1.00 82.19 305 PRO A N 1
ATOM 2379 C CA . PRO A 1 305 ? -28.751 -0.782 16.813 1.00 82.19 305 PRO A CA 1
ATOM 2380 C C . PRO A 1 305 ? -29.541 -1.421 15.661 1.00 82.19 305 PRO A C 1
ATOM 2382 O O . PRO A 1 305 ? -30.351 -2.309 15.904 1.00 82.19 305 PRO A O 1
ATOM 2385 N N . ILE A 1 306 ? -29.374 -0.937 14.424 1.00 82.06 306 ILE A N 1
ATOM 2386 C CA . ILE A 1 306 ? -30.062 -1.465 13.238 1.00 82.06 306 ILE A CA 1
ATOM 2387 C C . ILE A 1 306 ? -29.143 -2.392 12.448 1.00 82.06 306 ILE A C 1
ATOM 2389 O O . ILE A 1 306 ? -29.586 -3.439 11.985 1.00 82.06 306 ILE A O 1
ATOM 2393 N N . THR A 1 307 ? -27.890 -1.986 12.236 1.00 80.56 307 THR A N 1
ATOM 2394 C CA . THR A 1 307 ? -26.946 -2.760 11.417 1.00 80.56 307 THR A CA 1
ATOM 2395 C C . THR A 1 307 ? -26.107 -3.735 12.231 1.00 80.56 307 THR A C 1
ATOM 2397 O O . THR A 1 307 ? -25.431 -4.554 11.620 1.00 80.56 307 THR A O 1
ATOM 2400 N N . GLU A 1 308 ? -26.121 -3.635 13.566 1.00 84.25 308 GLU A N 1
ATOM 2401 C CA . GLU A 1 308 ? -25.277 -4.427 14.480 1.00 84.25 308 GLU A CA 1
ATOM 2402 C C . GLU A 1 308 ? -23.779 -4.290 14.147 1.00 84.25 308 GLU A C 1
ATOM 2404 O O . GLU A 1 308 ? -22.967 -5.205 14.273 1.00 84.25 308 GLU A O 1
ATOM 2409 N N . TRP A 1 309 ? -23.403 -3.122 13.618 1.00 83.62 309 TRP A N 1
ATOM 2410 C CA . TRP A 1 309 ? -22.022 -2.804 13.272 1.00 83.62 309 TRP A CA 1
ATOM 2411 C C . TRP A 1 309 ? -21.504 -1.740 14.224 1.00 83.62 309 TRP A C 1
ATOM 2413 O O . TRP A 1 309 ? -22.171 -0.734 14.475 1.00 83.62 309 TRP A O 1
ATOM 2423 N N . MET A 1 310 ? -20.290 -1.947 14.720 1.00 90.06 310 MET A N 1
ATOM 2424 C CA . MET A 1 310 ? -19.586 -0.953 15.521 1.00 90.06 310 MET A CA 1
ATOM 2425 C C . MET A 1 310 ? -19.293 0.296 14.700 1.00 90.06 310 MET A C 1
ATOM 2427 O O . MET A 1 310 ? -18.898 0.195 13.542 1.00 90.06 310 MET A O 1
ATOM 2431 N N . GLU A 1 311 ? -19.429 1.473 15.313 1.00 91.25 311 GLU A N 1
ATOM 2432 C CA . GLU A 1 311 ? -19.262 2.750 14.611 1.00 91.25 311 GLU A CA 1
ATOM 2433 C C . GLU A 1 311 ? -17.872 2.952 13.993 1.00 91.25 311 GLU A C 1
ATOM 2435 O O . GLU A 1 311 ? -17.735 3.761 13.079 1.00 91.25 311 GLU A O 1
ATOM 2440 N N . VAL A 1 312 ? -16.854 2.235 14.478 1.00 92.75 312 VAL A N 1
ATOM 2441 C CA . VAL A 1 312 ? -15.515 2.196 13.884 1.00 92.75 312 VAL A CA 1
ATOM 2442 C C . VAL A 1 312 ? -15.352 0.879 13.146 1.00 92.75 312 VAL A C 1
ATOM 2444 O O . VAL A 1 312 ? -15.260 -0.187 13.754 1.00 92.75 312 VAL A O 1
ATOM 2447 N N . GLU A 1 313 ? -15.282 0.967 11.825 1.00 91.19 313 GLU A N 1
ATOM 2448 C CA . GLU A 1 313 ? -15.040 -0.181 10.968 1.00 91.19 313 GLU A CA 1
ATOM 2449 C C . GLU A 1 313 ? -13.536 -0.463 10.912 1.00 91.19 313 GLU A C 1
ATOM 2451 O O . GLU A 1 313 ? -13.102 -1.498 11.392 1.00 91.19 313 GLU A O 1
ATOM 2456 N N . ASP A 1 314 ? -12.707 0.462 10.441 1.00 91.94 314 ASP A N 1
ATOM 2457 C CA . ASP A 1 314 ? -11.260 0.236 10.320 1.00 91.94 314 ASP A CA 1
ATOM 2458 C C . ASP A 1 314 ? -10.463 1.262 11.120 1.00 91.94 314 ASP A C 1
ATOM 2460 O O . ASP A 1 314 ? -10.891 2.408 11.266 1.00 91.94 314 ASP A O 1
ATOM 2464 N N . LEU A 1 315 ? -9.273 0.866 11.576 1.00 95.06 315 LEU A N 1
ATOM 2465 C CA . LEU A 1 315 ? -8.287 1.750 12.191 1.00 95.06 315 LEU A CA 1
ATOM 2466 C C . LEU A 1 315 ? -6.885 1.384 11.691 1.00 95.06 315 LEU A C 1
ATOM 2468 O O . LEU A 1 315 ? -6.438 0.243 11.816 1.00 95.06 315 LEU A O 1
ATOM 2472 N N . TYR A 1 316 ? -6.190 2.375 11.150 1.00 95.50 316 TYR A N 1
ATOM 2473 C CA . TYR A 1 316 ? -4.835 2.275 10.635 1.00 95.50 316 TYR A CA 1
ATOM 2474 C C . TYR A 1 316 ? -3.916 3.185 11.441 1.00 95.50 316 TYR A C 1
ATOM 2476 O O . TYR A 1 316 ? -4.211 4.366 11.639 1.00 95.50 316 TYR A O 1
ATOM 2484 N N . LEU A 1 317 ? -2.782 2.639 11.866 1.00 95.38 317 LEU A N 1
ATOM 2485 C CA . LEU A 1 317 ? -1.716 3.371 12.542 1.00 95.38 317 LEU A CA 1
ATOM 2486 C C . LEU A 1 317 ? -0.530 3.486 11.591 1.00 95.38 317 LEU A C 1
ATOM 2488 O O . LEU A 1 317 ? 0.049 2.475 11.221 1.00 95.38 317 LEU A O 1
ATOM 2492 N N . VAL A 1 318 ? -0.134 4.695 11.205 1.00 95.50 318 VAL A N 1
ATOM 2493 C CA . VAL A 1 318 ? 1.081 4.911 10.409 1.00 95.50 318 VAL A CA 1
ATOM 2494 C C . VAL A 1 318 ? 2.150 5.520 11.296 1.00 95.50 318 VAL A C 1
ATOM 2496 O O . VAL A 1 318 ? 1.962 6.601 11.849 1.00 95.50 318 VAL A O 1
ATOM 2499 N N . LEU A 1 319 ? 3.276 4.829 11.426 1.00 94.12 319 LEU A N 1
ATOM 2500 C CA . LEU A 1 319 ? 4.446 5.325 12.135 1.00 94.12 319 LEU A CA 1
ATOM 2501 C C . LEU A 1 319 ? 5.469 5.813 11.121 1.00 94.12 319 LEU A C 1
ATOM 2503 O O . LEU A 1 319 ? 5.940 5.027 10.299 1.00 94.12 319 LEU A O 1
ATOM 2507 N N . GLY A 1 320 ? 5.820 7.093 11.193 1.00 93.50 320 GLY A N 1
ATOM 2508 C CA . GLY A 1 320 ? 7.055 7.602 10.617 1.00 93.50 320 GLY A CA 1
ATOM 2509 C C . GLY A 1 320 ? 8.187 7.409 11.616 1.00 93.50 320 GLY A C 1
ATOM 2510 O O . GLY A 1 320 ? 8.040 7.738 12.796 1.00 93.50 320 GLY A O 1
ATOM 2511 N N . TYR A 1 321 ? 9.300 6.853 11.162 1.00 91.56 321 TYR A N 1
ATOM 2512 C CA . TYR A 1 321 ? 10.437 6.529 12.011 1.00 91.56 321 TYR A CA 1
ATOM 2513 C C . TYR A 1 321 ? 11.759 6.714 11.277 1.00 91.56 321 TYR A C 1
ATOM 2515 O O . TYR A 1 321 ? 11.821 6.770 10.048 1.00 91.56 321 TYR A O 1
ATOM 2523 N N . GLU A 1 322 ? 12.820 6.797 12.058 1.00 88.81 322 GLU A N 1
ATOM 2524 C CA . GLU A 1 322 ? 14.200 6.891 11.613 1.00 88.81 322 GLU A CA 1
ATOM 2525 C C . GLU A 1 322 ? 15.103 5.993 12.455 1.00 88.81 322 GLU A C 1
ATOM 2527 O O . GLU A 1 322 ? 14.705 5.544 13.529 1.00 88.81 322 GLU A O 1
ATOM 2532 N N . TRP A 1 323 ? 16.309 5.711 11.968 1.00 87.31 323 TRP A N 1
ATOM 2533 C CA . TRP A 1 323 ? 17.330 5.068 12.791 1.00 87.31 323 TRP A CA 1
ATOM 2534 C C . TRP A 1 323 ? 17.928 6.093 13.752 1.00 87.31 323 TRP A C 1
ATOM 2536 O O . TRP A 1 323 ? 18.176 7.233 13.367 1.00 87.31 323 TRP A O 1
ATOM 2546 N N . GLU A 1 324 ? 18.151 5.698 15.000 1.00 81.31 324 GLU A N 1
ATOM 2547 C CA . GLU A 1 324 ? 18.892 6.526 15.949 1.00 81.31 324 GLU A CA 1
ATOM 2548 C C . GLU A 1 324 ? 20.374 6.605 15.540 1.00 81.31 324 GLU A C 1
ATOM 2550 O O . GLU A 1 324 ? 20.954 5.611 15.083 1.00 81.31 324 GLU A O 1
ATOM 2555 N N . GLU A 1 325 ? 20.986 7.786 15.679 1.00 65.44 325 GLU A N 1
ATOM 2556 C CA . GLU A 1 325 ? 22.395 8.011 15.334 1.00 65.44 325 GLU A CA 1
ATOM 2557 C C . GLU A 1 325 ? 23.309 7.006 16.058 1.00 65.44 325 GLU A C 1
ATOM 2559 O O . GLU A 1 325 ? 23.278 6.878 17.281 1.00 65.44 325 GLU A O 1
ATOM 2564 N N . GLY A 1 326 ? 24.138 6.284 15.294 1.00 59.34 326 GLY A N 1
ATOM 2565 C CA . GLY A 1 326 ? 25.101 5.313 15.829 1.00 59.34 326 GLY A CA 1
ATOM 2566 C C . GLY A 1 326 ? 24.581 3.882 16.031 1.00 59.34 326 GLY A C 1
ATOM 2567 O O . GLY A 1 326 ? 25.271 3.088 16.664 1.00 59.34 326 GLY A O 1
ATOM 2568 N N . SER A 1 327 ? 23.405 3.528 15.500 1.00 52.94 327 SER A N 1
ATOM 2569 C CA . SER A 1 327 ? 22.782 2.200 15.675 1.00 52.94 327 SER A CA 1
ATOM 2570 C C . SER A 1 327 ? 23.174 1.109 14.652 1.00 52.94 327 SER A C 1
ATOM 2572 O O . SER A 1 327 ? 22.469 0.106 14.555 1.00 52.94 327 SER A O 1
ATOM 2574 N N . GLY A 1 328 ? 24.288 1.263 13.922 1.00 46.06 328 GLY A N 1
ATOM 2575 C CA . GLY A 1 328 ? 24.759 0.325 12.881 1.00 46.06 328 GLY A CA 1
ATOM 2576 C C . GLY A 1 328 ? 26.020 -0.462 13.225 1.00 46.06 328 GLY A C 1
ATOM 2577 O O . GLY A 1 328 ? 26.880 0.078 13.955 1.00 46.06 328 GLY A O 1
#

Radius of gyration: 23.67 Å; chains: 1; bounding box: 63×40×65 Å

Foldseek 3Di:
DFFKAFQFKFKAFQFDADPPFWQKKKKFWDWFKGQQDLAFDDDPQRQDADADPVRHGDDDPRMDTDDDPAGMAIGTHSHRGGNDPDDDSPDPDGGHRGGTHPRTDMDMGGQWDDLVDPPTPRVVVHRDDPLRGPDMDMDTDMDDDDDPPPSVVSVVVNVCCVQVPPPFDWDKDKDFCCPVPVVLVVCLLVPDPPPARKRKDQDALVSDPPVCQQFKKWWFKKKKWWQFQDQDKKKKFKDQPDDPPDDVCNRIWIFGQDSVVSRITMTMDGQNPPPDTRIHHHPDGGGMMMIGMADVVGDHFDQDPPPRHTRIDTMMMMTTIGGDPPGD

pLDDT: mean 87.81, std 9.94, range [46.06, 97.69]